Protein AF-A0A248TFX3-F1 (afdb_monomer)

Solvent-accessible surface area (backbone atoms only — not comparable to full-atom values): 11310 Å² total; per-residue (Å²): 111,70,65,58,54,49,21,52,50,42,40,50,49,53,50,51,44,39,53,52,33,43,55,47,21,72,76,46,84,44,74,76,33,36,40,71,60,39,30,50,53,52,49,51,52,51,31,62,74,69,70,51,50,69,71,64,45,39,70,16,41,48,63,63,58,60,48,48,60,60,50,60,57,55,56,49,52,57,38,62,75,42,38,72,60,49,62,76,43,39,67,60,43,52,52,43,14,48,52,38,36,51,52,50,33,50,50,39,52,54,51,30,55,75,70,67,51,57,56,57,59,36,46,7,38,37,42,15,45,35,46,60,75,56,14,30,51,47,10,48,77,68,72,19,45,40,70,52,10,47,51,34,21,52,53,36,18,54,50,40,53,58,45,43,64,57,50,28,63,74,72,65,53,79,49,45,64,59,47,3,34,51,26,3,20,45,9,17,70,57,9,19,59,54,22,51,75,76,35,71,63,9,20,30,39,4,50,52,15,27,57,49,22,43,58,50,39,65,59,47,49,62,52,50,37,61,75,66,71,97

InterPro domains:
  IPR007300 CidB/LrgB family [PF04172] (14-225)
  IPR007300 CidB/LrgB family [PTHR30249] (9-228)

Structure (mmCIF, N/CA/C/O backbone):
data_AF-A0A248TFX3-F1
#
_entry.id   AF-A0A248TFX3-F1
#
loop_
_atom_site.group_PDB
_atom_site.id
_atom_site.type_symbol
_atom_site.label_atom_id
_atom_site.label_alt_id
_atom_site.label_comp_id
_atom_site.label_asym_id
_atom_site.label_entity_id
_atom_site.label_seq_id
_atom_site.pdbx_PDB_ins_code
_atom_site.Cartn_x
_atom_site.Cartn_y
_atom_site.Cartn_z
_atom_site.occupancy
_atom_site.B_iso_or_equiv
_atom_site.auth_seq_id
_atom_site.auth_comp_id
_atom_site.auth_asym_id
_atom_site.auth_atom_id
_atom_site.pdbx_PDB_model_num
ATOM 1 N N . MET A 1 1 ? -13.466 -21.758 28.682 1.00 63.31 1 MET A N 1
ATOM 2 C CA . MET A 1 1 ? -14.077 -22.530 27.567 1.00 63.31 1 MET A CA 1
ATOM 3 C C . MET A 1 1 ? -14.995 -21.674 26.696 1.00 63.31 1 MET A C 1
ATOM 5 O O . MET A 1 1 ? -14.817 -21.715 25.487 1.00 63.31 1 MET A O 1
ATOM 9 N N . ARG A 1 2 ? -15.925 -20.879 27.261 1.00 70.69 2 ARG A N 1
ATOM 10 C CA . ARG A 1 2 ? -16.780 -19.967 26.467 1.00 70.69 2 ARG A CA 1
ATOM 11 C C . ARG A 1 2 ? -15.984 -18.932 25.668 1.00 70.69 2 ARG A C 1
ATOM 13 O O . ARG A 1 2 ? -16.301 -18.722 24.507 1.00 70.69 2 ARG A O 1
ATOM 20 N N . ASP A 1 3 ? -14.920 -18.380 26.247 1.00 79.00 3 ASP A N 1
ATOM 21 C CA . ASP A 1 3 ? -14.112 -17.347 25.578 1.00 79.00 3 ASP A CA 1
ATOM 22 C C . ASP A 1 3 ? -13.357 -17.899 24.360 1.00 79.00 3 ASP A C 1
ATOM 24 O O . ASP A 1 3 ? -13.331 -17.277 23.308 1.00 79.00 3 ASP A O 1
ATOM 28 N N . ILE A 1 4 ? -12.852 -19.136 24.444 1.00 86.31 4 ILE A N 1
ATOM 29 C CA . ILE A 1 4 ? -12.197 -19.816 23.313 1.00 86.31 4 ILE A CA 1
ATOM 30 C C . ILE A 1 4 ? -13.196 -20.059 22.175 1.00 86.31 4 ILE A C 1
ATOM 32 O O . ILE A 1 4 ? -12.889 -19.801 21.013 1.00 86.31 4 ILE A O 1
ATOM 36 N N . PHE A 1 5 ? -14.403 -20.534 22.498 1.00 90.00 5 PHE A N 1
ATOM 37 C CA . PHE A 1 5 ? -15.448 -20.753 21.498 1.00 90.00 5 PHE A CA 1
ATOM 38 C C . PHE A 1 5 ? -15.858 -19.439 20.817 1.00 90.00 5 PHE A C 1
ATOM 40 O O . PHE A 1 5 ? -16.044 -19.401 19.599 1.00 90.00 5 PHE A O 1
ATOM 47 N N . PHE A 1 6 ? -15.940 -18.350 21.584 1.00 90.50 6 PHE A N 1
ATOM 48 C CA . PHE A 1 6 ? -16.225 -17.020 21.057 1.00 90.50 6 PHE A CA 1
ATOM 49 C C . PHE A 1 6 ? -15.113 -16.520 20.122 1.00 90.50 6 PHE A C 1
ATOM 51 O O . PHE A 1 6 ? -15.408 -16.148 18.985 1.00 90.50 6 PHE A O 1
ATOM 58 N N . SER A 1 7 ? -13.840 -16.604 20.527 1.00 91.25 7 SER A N 1
ATOM 59 C CA . SER A 1 7 ? -12.700 -16.230 19.675 1.00 91.25 7 SER A CA 1
ATOM 60 C C . SER A 1 7 ? -12.670 -17.020 18.365 1.00 91.25 7 SER A C 1
ATOM 62 O O . SER A 1 7 ? -12.503 -16.432 17.296 1.00 91.25 7 SER A O 1
ATOM 64 N N . ILE A 1 8 ? -12.892 -18.339 18.419 1.00 93.25 8 ILE A N 1
ATOM 65 C CA . ILE A 1 8 ? -12.977 -19.186 17.217 1.00 93.25 8 ILE A CA 1
ATOM 66 C C . ILE A 1 8 ? -14.135 -18.736 16.320 1.00 93.25 8 ILE A C 1
ATOM 68 O O . ILE A 1 8 ? -13.970 -18.639 15.104 1.00 93.25 8 ILE A O 1
ATOM 72 N N . SER A 1 9 ? -15.288 -18.408 16.906 1.00 93.25 9 SER A N 1
ATOM 73 C CA . SER A 1 9 ? -16.453 -17.924 16.158 1.00 93.25 9 SER A CA 1
ATOM 74 C C . SER A 1 9 ? -16.158 -16.610 15.431 1.00 93.25 9 SER A C 1
ATOM 76 O O . SER A 1 9 ? -16.532 -16.466 14.270 1.00 93.25 9 SER A O 1
ATOM 78 N N . MET A 1 10 ? -15.439 -15.677 16.067 1.00 94.12 10 MET A N 1
ATOM 79 C CA . MET A 1 10 ? -15.026 -14.416 15.434 1.00 94.12 10 MET A CA 1
ATOM 80 C C . MET A 1 10 ? -14.048 -14.645 14.274 1.00 94.12 10 MET A C 1
ATOM 82 O O . MET A 1 10 ? -14.193 -14.029 13.220 1.00 94.12 10 MET A O 1
ATOM 86 N N . ILE A 1 11 ? -13.090 -15.568 14.422 1.00 94.75 11 ILE A N 1
ATOM 87 C CA . ILE A 1 11 ? -12.168 -15.937 13.335 1.00 94.75 11 ILE A CA 1
ATOM 88 C C . ILE A 1 11 ? -12.949 -16.515 12.150 1.00 94.75 11 ILE A C 1
ATOM 90 O O . ILE A 1 11 ? -12.768 -16.077 11.012 1.00 94.75 11 ILE A O 1
ATOM 94 N N . LEU A 1 12 ? -13.841 -17.475 12.414 1.00 95.19 12 LEU A N 1
ATOM 95 C CA . LEU A 1 12 ? -14.677 -18.092 11.385 1.00 95.19 12 LEU A CA 1
ATOM 96 C C . LEU A 1 12 ? -15.571 -17.061 10.698 1.00 95.19 12 LEU A C 1
ATOM 98 O O . LEU A 1 12 ? -15.683 -17.088 9.476 1.00 95.19 12 LEU A O 1
ATOM 102 N N . LEU A 1 13 ? -16.148 -16.124 11.450 1.00 95.06 13 LEU A N 1
ATOM 103 C CA . LEU A 1 13 ? -16.953 -15.038 10.901 1.00 95.06 13 LEU A CA 1
ATOM 104 C C . LEU A 1 13 ? -16.145 -14.191 9.909 1.00 95.06 13 LEU A C 1
ATOM 106 O O . LEU A 1 13 ? -16.592 -13.985 8.779 1.00 95.06 13 LEU A O 1
ATOM 110 N N . THR A 1 14 ? -14.937 -13.758 10.285 1.00 95.25 14 THR A N 1
ATOM 111 C CA . THR A 1 14 ? -14.050 -12.991 9.394 1.00 95.25 14 THR A CA 1
ATOM 112 C C . THR A 1 14 ? -13.700 -13.771 8.133 1.00 95.25 14 THR A C 1
ATOM 114 O O . THR A 1 14 ? -13.768 -13.223 7.031 1.00 95.25 14 THR A O 1
ATOM 117 N N . LEU A 1 15 ? -13.367 -15.057 8.272 1.00 94.69 15 LEU A N 1
ATOM 118 C CA . LEU A 1 15 ? -13.041 -15.919 7.137 1.00 94.69 15 LEU A CA 1
ATOM 119 C C . LEU A 1 15 ? -14.242 -16.112 6.207 1.00 94.69 15 LEU A C 1
ATOM 121 O O . LEU A 1 15 ? -14.098 -15.961 4.996 1.00 94.69 15 LEU A O 1
ATOM 125 N N . VAL A 1 16 ? -15.426 -16.403 6.750 1.00 96.44 16 VAL A N 1
ATOM 126 C CA . VAL A 1 16 ? -16.656 -16.590 5.968 1.00 96.44 16 VAL A CA 1
ATOM 127 C C . VAL A 1 16 ? -17.002 -15.318 5.202 1.00 96.44 16 VAL A C 1
ATOM 129 O O . VAL A 1 16 ? -17.223 -15.389 3.994 1.00 96.44 16 VAL A O 1
ATOM 132 N N . ILE A 1 17 ? -16.980 -14.153 5.858 1.00 95.81 17 ILE A N 1
ATOM 133 C CA . ILE A 1 17 ? -17.223 -12.866 5.190 1.00 95.81 17 ILE A CA 1
ATOM 134 C C . ILE A 1 17 ? -16.205 -12.658 4.067 1.00 95.81 17 ILE A C 1
ATOM 136 O O . ILE A 1 17 ? -16.595 -12.378 2.932 1.00 95.81 17 ILE A O 1
ATOM 140 N N . TYR A 1 18 ? -14.912 -12.852 4.345 1.00 94.19 18 TYR A N 1
ATOM 141 C CA . TYR A 1 18 ? -13.866 -12.716 3.334 1.00 94.19 18 TYR A CA 1
ATOM 142 C C . TYR A 1 18 ? -14.092 -13.649 2.137 1.00 94.19 18 TYR A C 1
ATOM 144 O O . TYR A 1 18 ? -14.026 -13.193 0.994 1.00 94.19 18 TYR A O 1
ATOM 152 N N . PHE A 1 19 ? -14.390 -14.931 2.364 1.00 95.25 19 PHE A N 1
ATOM 153 C CA . PHE A 1 19 ? -14.617 -15.900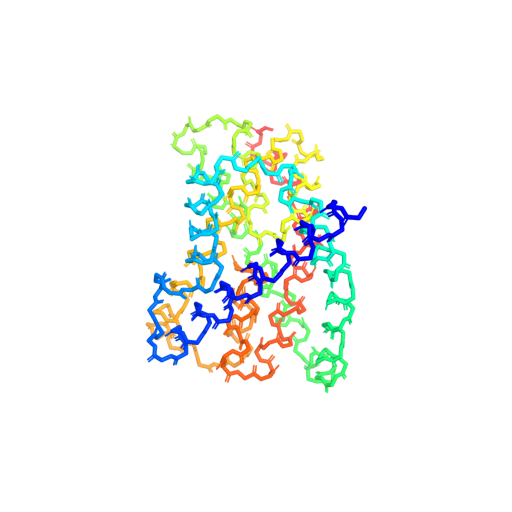 1.290 1.00 95.25 19 PHE A CA 1
ATOM 154 C C . PHE A 1 19 ? -15.874 -15.591 0.477 1.00 95.25 19 PHE A C 1
ATOM 156 O O . PHE A 1 19 ? -15.832 -15.695 -0.753 1.00 95.25 19 PHE A O 1
ATOM 163 N N . VAL A 1 20 ? -16.968 -15.187 1.127 1.00 95.62 20 VAL A N 1
ATOM 164 C CA . VAL A 1 20 ? -18.217 -14.804 0.452 1.00 95.62 20 VAL A CA 1
ATOM 165 C C . VAL A 1 20 ? -17.980 -13.585 -0.434 1.00 95.62 20 VAL A C 1
ATOM 167 O O . VAL A 1 20 ? -18.232 -13.655 -1.639 1.00 95.62 20 VAL A O 1
ATOM 170 N N . VAL A 1 21 ? -17.422 -12.501 0.116 1.00 95.25 21 VAL A N 1
ATOM 171 C CA . VAL A 1 21 ? -17.159 -11.280 -0.660 1.00 95.25 21 VAL A CA 1
ATOM 172 C C . VAL A 1 21 ? -16.133 -11.543 -1.763 1.00 95.25 21 VAL A C 1
ATOM 174 O O . VAL A 1 21 ? -16.351 -11.140 -2.901 1.00 95.25 21 VAL A O 1
ATOM 177 N N . SER A 1 22 ? -15.064 -12.294 -1.489 1.00 92.88 22 SER A N 1
ATOM 178 C CA . SER A 1 22 ? -14.060 -12.647 -2.506 1.00 92.88 22 SER A CA 1
ATOM 179 C C . SER A 1 22 ? -14.640 -13.492 -3.637 1.00 92.88 22 SER A C 1
ATOM 181 O O . SER A 1 22 ? -14.277 -13.306 -4.798 1.00 92.88 22 SER A O 1
ATOM 183 N N . SER A 1 23 ? -15.560 -14.407 -3.332 1.00 93.56 23 SER A N 1
ATOM 184 C CA . SER A 1 23 ? -16.243 -15.211 -4.350 1.00 93.56 23 SER A CA 1
ATOM 185 C C . SER A 1 23 ? -17.188 -14.359 -5.197 1.00 93.56 23 SER A C 1
ATOM 187 O O . SER A 1 23 ? -17.248 -14.539 -6.414 1.00 93.56 23 SER A O 1
ATOM 189 N N . LEU A 1 24 ? -17.888 -13.404 -4.577 1.00 94.31 24 LEU A N 1
ATOM 190 C CA . LEU A 1 24 ? -18.727 -12.438 -5.287 1.00 94.31 24 LEU A CA 1
ATOM 191 C C . LEU A 1 24 ? -17.891 -11.523 -6.183 1.00 94.31 24 LEU A C 1
ATOM 193 O O . LEU A 1 24 ? -18.231 -11.370 -7.350 1.00 94.31 24 LEU A O 1
ATOM 197 N N . TYR A 1 25 ? -16.773 -10.997 -5.684 1.00 92.56 25 TYR A N 1
ATOM 198 C CA . TYR A 1 25 ? -15.856 -10.146 -6.444 1.00 92.56 25 TYR A CA 1
ATOM 199 C C . TYR A 1 25 ? -15.259 -10.860 -7.661 1.00 92.56 25 TYR A C 1
ATOM 201 O O . TYR A 1 25 ? -15.170 -10.280 -8.740 1.00 92.56 25 TYR A O 1
ATOM 209 N N . LYS A 1 26 ? -14.910 -12.147 -7.528 1.00 90.19 26 LYS A N 1
ATOM 210 C CA . LYS A 1 26 ? -14.437 -12.959 -8.663 1.00 90.19 26 LYS A CA 1
ATOM 211 C C . LYS A 1 26 ? -15.493 -13.118 -9.759 1.00 90.19 26 LYS A C 1
ATOM 213 O O . LYS A 1 26 ? -15.136 -13.181 -10.930 1.00 90.19 26 LYS A O 1
ATOM 218 N N . ARG A 1 27 ? -16.777 -13.212 -9.392 1.00 92.25 27 ARG A N 1
ATOM 219 C CA . ARG A 1 27 ? -17.892 -13.323 -10.353 1.00 92.25 27 ARG A CA 1
ATOM 220 C C . ARG A 1 27 ? -18.283 -11.967 -10.938 1.00 92.25 27 ARG A C 1
ATOM 222 O O . ARG A 1 27 ? -18.581 -11.874 -12.123 1.00 92.25 27 ARG A O 1
ATOM 229 N N . TYR A 1 28 ? -18.263 -10.931 -10.109 1.00 90.94 28 TYR A N 1
ATOM 230 C CA . TYR A 1 28 ? -18.646 -9.567 -10.442 1.00 90.94 28 TYR A CA 1
ATOM 231 C C . TYR A 1 28 ? -17.540 -8.617 -9.958 1.00 90.94 28 TYR A C 1
ATOM 233 O O . TYR A 1 28 ? -17.585 -8.174 -8.808 1.00 90.94 28 TYR A O 1
ATOM 241 N N . PRO A 1 29 ? -16.540 -8.291 -10.801 1.00 84.06 29 PRO A N 1
ATOM 242 C CA . PRO A 1 29 ? -15.385 -7.472 -10.419 1.00 84.06 29 PRO A CA 1
ATOM 243 C C . PRO A 1 29 ? -15.749 -5.981 -10.336 1.00 84.06 29 PRO A C 1
ATOM 245 O O . PRO A 1 29 ? -15.198 -5.128 -11.033 1.00 84.06 29 PRO A O 1
ATOM 248 N N . LEU A 1 30 ? -16.729 -5.665 -9.490 1.00 86.75 30 LEU A N 1
ATOM 249 C CA . LEU A 1 30 ? -17.214 -4.319 -9.234 1.00 86.75 30 LEU A CA 1
ATOM 250 C C . LEU A 1 30 ? -16.403 -3.679 -8.097 1.00 86.75 30 LEU A C 1
ATOM 252 O O . LEU A 1 30 ? -16.130 -4.348 -7.100 1.00 86.75 30 LEU A O 1
ATOM 256 N N . PRO A 1 31 ? -16.091 -2.371 -8.176 1.00 83.75 31 PRO A N 1
ATOM 257 C CA . PRO A 1 31 ? -15.410 -1.629 -7.111 1.00 83.75 31 PRO A CA 1
ATOM 258 C C . PRO A 1 31 ? -16.019 -1.811 -5.716 1.00 83.75 31 PRO A C 1
ATOM 260 O O . PRO A 1 31 ? -15.297 -1.939 -4.731 1.00 83.75 31 PRO A O 1
ATOM 263 N N . ILE A 1 32 ? -17.352 -1.866 -5.629 1.00 84.75 32 ILE A N 1
ATOM 264 C CA . ILE A 1 32 ? -18.066 -2.002 -4.354 1.00 84.75 32 ILE A CA 1
ATOM 265 C C . ILE A 1 32 ? -17.943 -3.396 -3.733 1.00 84.75 32 ILE A C 1
ATOM 267 O O . ILE A 1 32 ? -18.190 -3.542 -2.540 1.00 84.75 32 ILE A O 1
ATOM 271 N N . LEU A 1 33 ? -17.554 -4.402 -4.523 1.00 88.56 33 LEU A N 1
ATOM 272 C CA . LEU A 1 33 ? -17.351 -5.786 -4.093 1.00 88.56 33 LEU A CA 1
ATOM 273 C C . LEU A 1 33 ? -15.896 -6.076 -3.705 1.00 88.56 33 LEU A C 1
ATOM 275 O O . LEU A 1 33 ? -15.575 -7.221 -3.404 1.00 88.56 33 LEU A O 1
ATOM 279 N N . LEU A 1 34 ? -15.006 -5.075 -3.704 1.00 88.06 34 LEU A N 1
ATOM 280 C CA . LEU A 1 34 ? -13.629 -5.265 -3.251 1.00 88.06 34 LEU A CA 1
ATOM 281 C C . LEU A 1 34 ? -13.620 -5.894 -1.846 1.00 88.06 34 LEU A C 1
ATOM 283 O O . LEU A 1 34 ? -14.172 -5.284 -0.928 1.00 88.06 34 LEU A O 1
ATOM 287 N N . PRO A 1 35 ? -12.958 -7.053 -1.641 1.00 88.94 35 PRO A N 1
ATOM 288 C CA . PRO A 1 35 ? -13.040 -7.804 -0.385 1.00 88.94 35 PRO A CA 1
ATOM 289 C C . PRO A 1 35 ? -12.725 -6.990 0.865 1.00 88.94 35 PRO A C 1
ATOM 291 O O . PRO A 1 35 ? -13.352 -7.181 1.900 1.00 88.94 35 PRO A O 1
ATOM 294 N N . ILE A 1 36 ? -11.789 -6.048 0.753 1.00 85.88 36 ILE A N 1
ATOM 295 C CA . ILE A 1 36 ? -11.424 -5.141 1.843 1.00 85.88 36 ILE A CA 1
ATOM 296 C C . ILE A 1 36 ? -12.573 -4.173 2.149 1.00 85.88 36 ILE A C 1
ATOM 298 O O . ILE A 1 36 ? -12.955 -4.030 3.301 1.00 85.88 36 ILE A O 1
ATOM 302 N N . LEU A 1 37 ? -13.166 -3.541 1.132 1.00 88.00 37 LEU A N 1
ATOM 303 C CA . LEU A 1 37 ? -14.231 -2.559 1.327 1.00 88.00 37 LEU A CA 1
ATOM 304 C C . LEU A 1 37 ? -15.515 -3.224 1.838 1.00 88.00 37 LEU A C 1
ATOM 306 O O . LEU A 1 37 ? -15.996 -2.894 2.922 1.00 88.00 37 LEU A O 1
ATOM 310 N N . SER A 1 38 ? -16.073 -4.171 1.081 1.00 91.56 38 SER A N 1
ATOM 311 C CA . SER A 1 38 ? -17.356 -4.785 1.445 1.00 91.56 38 SER A CA 1
ATOM 312 C C . SER A 1 38 ? -17.219 -5.690 2.662 1.00 91.56 38 SER A C 1
ATOM 314 O O . SER A 1 38 ? -18.137 -5.739 3.474 1.00 91.56 38 SER A O 1
ATOM 316 N N . GLY A 1 39 ? -16.081 -6.372 2.824 1.00 92.81 39 GLY A N 1
ATOM 317 C CA . GLY A 1 39 ? -15.818 -7.203 3.996 1.00 92.81 39 GLY A CA 1
ATOM 318 C C . GLY A 1 39 ? -15.786 -6.384 5.284 1.00 92.81 39 GLY A C 1
ATOM 319 O O . GLY A 1 39 ? -16.448 -6.754 6.252 1.00 92.81 39 GLY A O 1
ATOM 320 N N . THR A 1 40 ? -15.099 -5.235 5.286 1.00 90.31 40 THR A N 1
ATOM 321 C CA . THR A 1 40 ? -15.088 -4.329 6.443 1.00 90.31 40 THR A CA 1
ATOM 322 C C . THR A 1 40 ? -16.473 -3.751 6.726 1.00 90.31 40 THR A C 1
ATOM 324 O O . THR A 1 40 ? -16.902 -3.769 7.877 1.00 90.31 40 THR A O 1
ATOM 327 N N . VAL A 1 41 ? -17.208 -3.293 5.706 1.00 93.06 41 VAL A N 1
ATOM 328 C CA . VAL A 1 41 ? -18.571 -2.756 5.892 1.00 93.06 41 VAL A CA 1
ATOM 329 C C . VAL A 1 41 ? -19.515 -3.816 6.468 1.00 93.06 41 VAL A C 1
ATOM 331 O O . VAL A 1 41 ? -20.219 -3.542 7.438 1.00 93.06 41 VAL A O 1
ATOM 334 N N . LEU A 1 42 ? -19.499 -5.036 5.924 1.00 95.38 42 LEU A N 1
ATOM 335 C CA . LEU A 1 42 ? -20.312 -6.144 6.432 1.00 95.38 42 LEU A CA 1
ATOM 336 C C . LEU A 1 42 ? -19.943 -6.505 7.871 1.00 95.38 42 LEU A C 1
ATOM 338 O O . LEU A 1 42 ? -20.837 -6.694 8.692 1.00 95.38 42 LEU A O 1
ATOM 342 N N . MET A 1 43 ? -18.647 -6.552 8.193 1.00 94.62 43 MET A N 1
ATOM 343 C CA . MET A 1 43 ? -18.193 -6.819 9.556 1.00 94.62 43 MET A CA 1
ATOM 344 C C . MET A 1 43 ? -18.705 -5.755 10.533 1.00 94.62 43 MET A C 1
ATOM 346 O O . MET A 1 43 ? -19.242 -6.103 11.580 1.00 94.62 43 MET A O 1
ATOM 350 N N . ILE A 1 44 ? -18.608 -4.469 10.181 1.00 93.94 44 ILE A N 1
ATOM 351 C CA . ILE A 1 44 ? -19.114 -3.370 11.018 1.00 93.94 44 ILE A CA 1
ATOM 352 C C . ILE A 1 44 ? -20.620 -3.520 11.256 1.00 93.94 44 ILE A C 1
ATOM 354 O O . ILE A 1 44 ? -21.060 -3.449 12.401 1.00 93.94 44 ILE A O 1
ATOM 358 N N . ILE A 1 45 ? -21.405 -3.769 10.201 1.00 96.06 45 ILE A N 1
ATOM 359 C CA . ILE A 1 45 ? -22.860 -3.958 10.314 1.00 96.06 45 ILE A CA 1
ATOM 360 C C . ILE A 1 45 ? -23.179 -5.116 11.266 1.00 96.06 45 ILE A C 1
ATOM 362 O O . ILE A 1 45 ? -24.017 -4.965 12.153 1.00 96.06 45 ILE A O 1
ATOM 366 N N . ILE A 1 46 ? -22.486 -6.247 11.119 1.00 95.62 46 ILE A N 1
ATOM 367 C CA . ILE A 1 46 ? -22.706 -7.433 11.952 1.00 95.62 46 ILE A CA 1
ATOM 368 C C . ILE A 1 46 ? -22.353 -7.141 13.413 1.00 95.62 46 ILE A C 1
ATOM 370 O O . ILE A 1 46 ? -23.192 -7.365 14.285 1.00 95.62 46 ILE A O 1
ATOM 374 N N . LEU A 1 47 ? -21.171 -6.586 13.693 1.00 95.31 47 LEU A N 1
ATOM 375 C CA . LEU A 1 47 ? -20.741 -6.286 15.063 1.00 95.31 47 LEU A CA 1
ATOM 376 C C . LEU A 1 47 ? -21.685 -5.297 15.758 1.00 95.31 47 LEU A C 1
ATOM 378 O O . LEU A 1 47 ? -22.089 -5.543 16.893 1.00 95.31 47 LEU A O 1
ATOM 382 N N . VAL A 1 48 ? -22.099 -4.232 15.063 1.00 96.12 48 VAL A N 1
ATOM 383 C CA . VAL A 1 48 ? -23.048 -3.244 15.602 1.00 96.12 48 VAL A CA 1
ATOM 384 C C . VAL A 1 48 ? -24.422 -3.873 15.835 1.00 96.12 48 VAL A C 1
ATOM 386 O O . VAL A 1 48 ? -25.003 -3.671 16.899 1.00 96.12 48 VAL A O 1
ATOM 389 N N . SER A 1 49 ? -24.926 -4.679 14.894 1.00 96.69 49 SER A N 1
ATOM 390 C CA . SER A 1 49 ? -26.230 -5.346 15.037 1.00 96.69 49 SER A CA 1
ATOM 391 C C . SER A 1 49 ? -26.272 -6.353 16.191 1.00 96.69 49 SER A C 1
ATOM 393 O O . SER A 1 49 ? -27.315 -6.529 16.816 1.00 96.69 49 SER A O 1
ATOM 395 N N . LEU A 1 50 ? -25.134 -6.983 16.498 1.00 94.88 50 LEU A N 1
ATOM 396 C CA . LEU A 1 50 ? -24.985 -7.947 17.587 1.00 94.88 50 LEU A CA 1
ATOM 397 C C . LEU A 1 50 ? -24.524 -7.299 18.905 1.00 94.88 50 LEU A C 1
ATOM 399 O O . LEU A 1 50 ? -24.378 -8.003 19.902 1.00 94.88 50 LEU A O 1
ATOM 403 N N . GLY A 1 51 ? -24.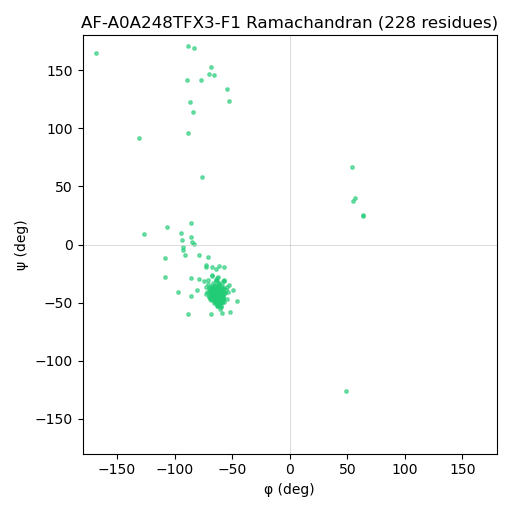270 -5.984 18.923 1.00 94.25 51 GLY A N 1
ATOM 404 C CA . GLY A 1 51 ? -23.763 -5.269 20.099 1.00 94.25 51 GLY A CA 1
ATOM 405 C C . GLY A 1 51 ? -22.369 -5.723 20.555 1.00 94.25 51 GLY A C 1
ATOM 406 O O . GLY A 1 51 ? -22.036 -5.596 21.733 1.00 94.25 51 GLY A O 1
ATOM 407 N N . ILE A 1 52 ? -21.556 -6.279 19.653 1.00 93.81 52 ILE A N 1
ATOM 408 C CA . ILE A 1 52 ? -20.212 -6.783 19.961 1.00 93.81 52 ILE A CA 1
ATOM 409 C C . ILE A 1 52 ? -19.213 -5.629 19.839 1.00 93.81 52 ILE A C 1
ATOM 411 O O . ILE A 1 52 ? -19.082 -5.020 18.777 1.00 93.81 52 ILE A O 1
ATOM 415 N N . SER A 1 53 ? -18.479 -5.335 20.916 1.00 94.38 53 SER A N 1
ATOM 416 C CA . SER A 1 53 ? -17.426 -4.316 20.884 1.00 94.38 53 SER A CA 1
ATOM 417 C C . SER A 1 53 ? -16.240 -4.750 20.014 1.00 94.38 53 SER A C 1
ATOM 419 O O . SER A 1 53 ? -15.946 -5.940 19.871 1.00 94.38 53 SER A O 1
ATOM 421 N N . TYR A 1 54 ? -15.513 -3.775 19.459 1.00 88.75 54 TYR A N 1
ATOM 422 C CA . TYR A 1 54 ? -14.306 -4.044 18.673 1.00 88.75 54 TYR A CA 1
ATOM 423 C C . TYR A 1 54 ? -13.255 -4.822 19.478 1.00 88.75 54 TYR A C 1
ATOM 425 O O . TYR A 1 54 ? -12.672 -5.775 18.966 1.00 88.75 54 TYR A O 1
ATOM 433 N N . ASP A 1 55 ? -13.071 -4.484 20.756 1.00 90.62 55 ASP A N 1
ATOM 434 C CA . ASP A 1 55 ? -12.118 -5.178 21.627 1.00 90.62 55 ASP A CA 1
ATOM 435 C C . ASP A 1 55 ? -12.480 -6.657 21.801 1.00 90.62 55 ASP A C 1
ATOM 437 O O . ASP A 1 55 ? -11.604 -7.521 21.748 1.00 90.62 55 ASP A O 1
ATOM 441 N N . LYS A 1 56 ? -13.780 -6.969 21.910 1.00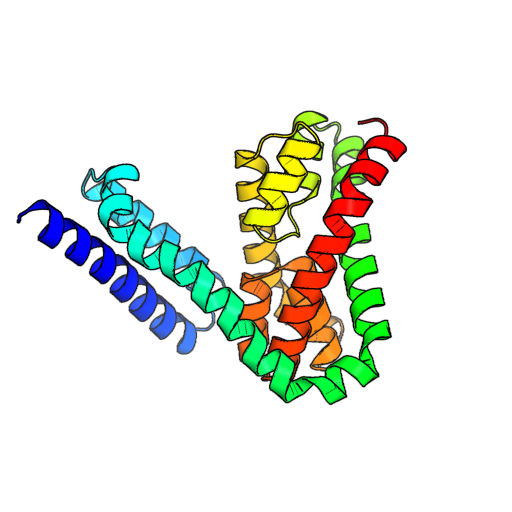 91.62 56 LYS A N 1
ATOM 442 C CA . LYS A 1 56 ? -14.271 -8.351 21.971 1.00 91.62 56 LYS A CA 1
ATOM 443 C C . LYS A 1 56 ? -14.055 -9.102 20.666 1.00 91.62 56 LYS A C 1
ATOM 445 O O . LYS A 1 56 ? -13.627 -10.252 20.688 1.00 91.62 56 LYS A O 1
ATOM 450 N N . TYR A 1 57 ? -14.295 -8.459 19.527 1.00 93.62 57 TYR A N 1
ATOM 451 C CA . TYR A 1 57 ? -13.940 -9.026 18.226 1.00 93.62 57 TYR A CA 1
ATOM 452 C C . TYR A 1 57 ? -12.435 -9.345 18.140 1.00 93.62 57 TYR A C 1
ATOM 454 O O . TYR A 1 57 ? -12.045 -10.414 17.657 1.00 93.62 57 TYR A O 1
ATOM 462 N N . MET A 1 58 ? -11.584 -8.454 18.659 1.00 93.25 58 MET A N 1
ATOM 463 C CA . MET A 1 58 ? -10.131 -8.613 18.620 1.00 93.25 58 MET A CA 1
ATOM 464 C C . MET A 1 58 ? -9.608 -9.773 19.479 1.00 93.25 58 MET A C 1
ATOM 466 O O . MET A 1 58 ? -8.529 -10.271 19.167 1.00 93.25 58 MET A O 1
ATOM 470 N N . GLU A 1 59 ? -10.359 -10.293 20.457 1.00 91.94 59 GLU A N 1
ATOM 471 C CA . GLU A 1 59 ? -9.987 -11.529 21.179 1.00 91.94 59 GLU A CA 1
ATOM 472 C C . GLU A 1 59 ? -9.810 -12.733 20.228 1.00 91.94 59 GLU A C 1
ATOM 474 O O . GLU A 1 59 ? -8.987 -13.615 20.480 1.00 91.94 59 GLU A O 1
ATOM 479 N N . GLY A 1 60 ? -10.562 -12.781 19.121 1.00 90.75 60 GLY A N 1
ATOM 480 C CA . GLY A 1 60 ? -10.341 -13.730 18.021 1.00 90.75 60 GLY A CA 1
ATOM 481 C C . GLY A 1 60 ? -9.532 -13.125 16.873 1.00 90.75 60 GLY A C 1
ATOM 482 O O . GLY A 1 60 ? -8.629 -13.764 16.331 1.00 90.75 60 GLY A O 1
ATOM 483 N N . GLY A 1 61 ? -9.816 -11.868 16.520 1.00 90.25 61 GLY A N 1
ATOM 484 C CA . GLY A 1 61 ? -9.180 -11.162 15.405 1.00 90.25 61 GLY A CA 1
ATOM 485 C C . GLY A 1 61 ? -7.652 -11.076 15.501 1.00 90.25 61 GLY A C 1
ATOM 486 O O . GLY A 1 61 ? -6.981 -11.147 14.471 1.00 90.25 61 GLY A O 1
ATOM 487 N N . GLN A 1 62 ? -7.087 -11.021 16.714 1.00 89.88 62 GLN A N 1
ATOM 488 C CA . GLN A 1 62 ? -5.634 -11.001 16.937 1.00 89.88 62 GLN A CA 1
ATOM 489 C C . GLN A 1 62 ? -4.904 -12.200 16.317 1.00 89.88 62 GLN A C 1
ATOM 491 O O . GLN A 1 62 ? -3.765 -12.042 15.881 1.00 89.88 62 GLN A O 1
ATOM 496 N N . PHE A 1 63 ? -5.541 -13.371 16.210 1.00 91.31 63 PHE A N 1
ATOM 497 C CA . PHE A 1 63 ? -4.946 -14.528 15.531 1.00 91.31 63 PHE A CA 1
ATOM 498 C C . PHE A 1 63 ? -4.787 -14.300 14.026 1.00 91.31 63 PHE A C 1
ATOM 500 O O . PHE A 1 63 ? -3.811 -14.741 13.432 1.00 91.31 63 PHE A O 1
ATOM 507 N N . ILE A 1 64 ? -5.721 -13.587 13.395 1.00 90.88 64 ILE A N 1
ATOM 508 C CA . ILE A 1 64 ? -5.585 -13.203 11.984 1.00 90.88 64 ILE A CA 1
ATOM 509 C C . ILE A 1 64 ? -4.508 -12.121 11.857 1.00 90.88 64 ILE A C 1
ATOM 511 O O . ILE A 1 64 ? -3.669 -12.182 10.960 1.00 90.88 64 ILE A O 1
ATOM 515 N N . THR A 1 65 ? -4.481 -11.157 12.782 1.00 87.38 65 THR A N 1
ATOM 516 C CA . THR A 1 65 ? -3.456 -10.106 12.812 1.00 87.38 65 THR A CA 1
ATOM 517 C C . THR A 1 65 ? -2.047 -10.671 13.014 1.00 87.38 65 THR A C 1
ATOM 519 O O . THR A 1 65 ? -1.108 -10.181 12.391 1.00 87.38 65 THR A O 1
ATOM 522 N N . SER A 1 66 ? -1.870 -11.719 13.822 1.00 87.81 66 SER A N 1
ATOM 523 C CA . SER A 1 66 ? -0.553 -12.324 14.060 1.00 87.81 66 SER A CA 1
ATOM 524 C C . SER A 1 66 ? 0.019 -13.016 12.816 1.00 87.81 66 SER A C 1
ATOM 526 O O . SER A 1 66 ? 1.238 -13.049 12.640 1.00 87.81 66 SER A O 1
ATOM 528 N N . LEU A 1 67 ? -0.837 -13.469 11.890 1.00 90.31 67 LEU A N 1
ATOM 529 C CA . LEU A 1 67 ? -0.431 -14.011 10.587 1.00 90.31 67 LEU A CA 1
ATOM 530 C C . LEU A 1 67 ? 0.114 -12.945 9.625 1.00 90.31 67 LEU A C 1
ATOM 532 O O . LEU A 1 67 ? 0.705 -13.292 8.597 1.00 90.31 67 LEU A O 1
ATOM 536 N N . LEU A 1 68 ? -0.023 -11.655 9.948 1.00 84.44 68 LEU A N 1
ATOM 537 C CA . LEU A 1 68 ? 0.503 -10.570 9.122 1.00 84.44 68 LEU A CA 1
ATOM 538 C C . LEU A 1 68 ? 2.037 -10.615 9.039 1.00 84.44 68 LEU A C 1
ATOM 540 O O . LEU A 1 68 ? 2.586 -10.440 7.956 1.00 84.44 68 LEU A O 1
ATOM 544 N N . GLY A 1 69 ? 2.726 -10.938 10.140 1.00 86.56 69 GLY A N 1
ATOM 545 C CA . GLY A 1 69 ? 4.185 -11.106 10.160 1.00 86.56 69 GLY A CA 1
ATOM 546 C C . GLY A 1 69 ? 4.669 -12.194 9.187 1.00 86.56 69 GLY A C 1
ATOM 547 O O . GLY A 1 69 ? 5.413 -11.881 8.254 1.00 86.56 69 GLY A O 1
ATOM 548 N N . PRO A 1 70 ? 4.204 -13.452 9.327 1.00 90.88 70 PRO A N 1
ATOM 549 C CA . PRO A 1 70 ? 4.490 -14.525 8.374 1.00 90.88 70 PRO A CA 1
ATOM 550 C C . PRO A 1 70 ? 4.108 -14.185 6.930 1.00 90.88 70 PRO A C 1
ATOM 552 O O . PRO A 1 70 ? 4.842 -14.532 6.010 1.00 90.88 70 PRO A O 1
ATOM 555 N N . THR A 1 71 ? 3.000 -13.467 6.717 1.00 87.25 71 THR A N 1
ATOM 556 C CA . THR A 1 71 ? 2.575 -13.035 5.375 1.00 87.25 71 THR A CA 1
ATOM 557 C C . THR A 1 71 ? 3.583 -12.070 4.750 1.00 87.25 71 THR A C 1
ATOM 559 O O . THR A 1 71 ? 3.937 -12.229 3.583 1.00 87.25 71 THR A O 1
ATOM 562 N N . VAL A 1 72 ? 4.102 -11.107 5.519 1.00 85.00 72 VAL A N 1
ATOM 563 C CA . VAL A 1 72 ? 5.150 -10.186 5.049 1.00 85.00 72 VAL A CA 1
ATOM 564 C C . VAL A 1 72 ? 6.429 -10.947 4.695 1.00 85.00 72 VAL A C 1
ATOM 566 O O . VAL A 1 72 ? 7.040 -10.658 3.670 1.00 85.00 72 VAL A O 1
ATOM 569 N N . VAL A 1 73 ? 6.809 -11.960 5.480 1.00 88.88 73 VAL A N 1
ATOM 570 C CA . VAL A 1 73 ? 7.955 -12.825 5.148 1.00 88.88 73 VAL A CA 1
ATOM 571 C C . VAL A 1 73 ? 7.680 -13.648 3.886 1.00 88.88 73 VAL A C 1
ATOM 573 O O . VAL A 1 73 ? 8.553 -13.767 3.030 1.00 88.88 73 VAL A O 1
ATOM 576 N N . ALA A 1 74 ? 6.463 -14.169 3.714 1.00 90.12 74 ALA A N 1
ATOM 577 C CA . ALA A 1 74 ? 6.077 -14.937 2.531 1.00 90.12 74 ALA A CA 1
ATOM 578 C C . ALA A 1 74 ? 6.145 -14.112 1.232 1.00 90.12 74 ALA A C 1
ATOM 580 O O . ALA A 1 74 ? 6.440 -14.672 0.175 1.00 90.12 74 ALA A O 1
ATOM 581 N N . LEU A 1 75 ? 5.972 -12.784 1.299 1.00 85.38 75 LEU A N 1
ATOM 582 C CA . LEU A 1 75 ? 6.213 -11.889 0.157 1.00 85.38 75 LEU A CA 1
ATOM 583 C C . LEU A 1 75 ? 7.670 -11.930 -0.336 1.00 85.38 75 LEU A C 1
ATOM 585 O O . LEU A 1 75 ? 7.924 -11.579 -1.484 1.00 85.38 75 LEU A O 1
ATOM 589 N N . ALA A 1 76 ? 8.633 -12.410 0.455 1.00 88.19 76 ALA A N 1
ATOM 590 C CA . ALA A 1 76 ? 10.010 -12.579 -0.010 1.00 88.19 76 ALA A CA 1
ATOM 591 C C . ALA A 1 76 ? 10.153 -13.679 -1.081 1.00 88.19 76 ALA A C 1
ATOM 593 O O . ALA A 1 76 ? 11.048 -13.598 -1.923 1.00 88.19 76 ALA A O 1
ATOM 594 N N . TYR A 1 77 ? 9.274 -14.687 -1.097 1.00 90.62 77 TYR A N 1
ATOM 595 C CA . TYR A 1 77 ? 9.312 -15.779 -2.077 1.00 90.62 77 TYR A CA 1
ATOM 596 C C . TYR A 1 77 ? 9.159 -15.318 -3.545 1.00 90.62 77 TYR A C 1
ATOM 598 O O . TYR A 1 77 ? 10.053 -15.599 -4.350 1.00 90.62 77 TYR A O 1
ATOM 606 N N . PRO A 1 78 ? 8.096 -14.585 -3.936 1.00 85.81 78 PRO A N 1
ATOM 607 C CA . PRO A 1 78 ? 7.937 -14.082 -5.306 1.00 85.81 78 PRO A CA 1
ATOM 608 C C . PRO A 1 78 ? 9.051 -13.094 -5.697 1.00 85.81 78 PRO A C 1
ATOM 610 O O . PRO A 1 78 ? 9.471 -13.059 -6.858 1.00 85.81 78 PRO A O 1
ATOM 613 N N . LEU A 1 79 ? 9.591 -12.335 -4.734 1.00 88.75 79 LEU A N 1
ATOM 614 C CA . LEU A 1 79 ? 10.757 -11.469 -4.933 1.00 88.75 79 LEU A CA 1
ATOM 615 C C . LEU A 1 79 ? 12.015 -12.288 -5.242 1.00 88.75 79 LEU A C 1
ATOM 617 O O . LEU A 1 79 ? 12.759 -11.953 -6.162 1.00 88.75 79 LEU A O 1
ATOM 621 N N . TYR A 1 80 ? 12.236 -13.383 -4.514 1.00 90.69 80 TYR A N 1
ATOM 622 C CA . TYR A 1 80 ? 13.357 -14.291 -4.745 1.00 90.69 80 TYR A CA 1
ATOM 623 C C . TYR A 1 80 ? 13.265 -14.989 -6.106 1.00 90.69 80 TYR A C 1
ATOM 625 O O . TYR A 1 80 ? 14.280 -15.122 -6.799 1.00 90.69 80 TYR A O 1
ATOM 633 N N . LYS A 1 81 ? 12.059 -15.404 -6.508 1.00 92.06 81 LYS A N 1
ATOM 634 C CA . LYS A 1 81 ? 11.809 -16.038 -7.809 1.00 92.06 81 LYS A CA 1
ATOM 635 C C . LYS A 1 81 ? 12.045 -15.071 -8.974 1.00 92.06 81 LYS A C 1
ATOM 637 O O . LYS A 1 81 ? 12.619 -15.471 -9.979 1.00 92.06 81 LYS A O 1
ATOM 642 N N . GLN A 1 82 ? 11.672 -13.799 -8.818 1.00 91.69 82 GLN A N 1
ATOM 643 C CA . GLN A 1 82 ? 11.849 -12.755 -9.840 1.00 91.69 82 GLN A CA 1
ATOM 644 C C . GLN A 1 82 ? 13.144 -11.933 -9.671 1.00 91.69 82 GLN A C 1
ATOM 646 O O . GLN A 1 82 ? 13.323 -10.917 -10.343 1.00 91.69 82 GLN A O 1
ATOM 651 N N . ARG A 1 83 ? 14.071 -12.341 -8.791 1.00 93.31 83 ARG A N 1
ATOM 652 C CA . ARG A 1 83 ? 15.219 -11.516 -8.358 1.00 93.31 83 ARG A CA 1
ATOM 653 C C . ARG A 1 83 ? 16.097 -11.006 -9.500 1.00 93.31 83 ARG A C 1
ATOM 655 O O . ARG A 1 83 ? 16.555 -9.870 -9.445 1.00 93.31 83 ARG A O 1
ATOM 662 N N . ASP A 1 84 ? 16.338 -11.821 -10.525 1.00 93.12 84 ASP A N 1
ATOM 663 C CA . ASP A 1 84 ? 17.246 -11.459 -11.617 1.00 93.12 84 ASP A CA 1
ATOM 664 C C . ASP A 1 84 ? 16.596 -10.404 -12.520 1.00 93.12 84 ASP A C 1
ATOM 666 O O . ASP A 1 84 ? 17.243 -9.439 -12.934 1.00 93.12 84 ASP A O 1
ATOM 670 N N . PHE A 1 85 ? 15.279 -10.511 -12.720 1.00 92.25 85 PHE A N 1
ATOM 671 C CA . PHE A 1 85 ? 14.490 -9.487 -13.393 1.00 92.25 85 PHE A CA 1
ATOM 672 C C . PHE A 1 85 ? 14.437 -8.196 -12.566 1.00 92.25 85 PHE A C 1
ATOM 674 O O . PHE A 1 85 ? 14.698 -7.114 -13.091 1.00 92.25 85 PHE A O 1
ATOM 681 N N . LEU A 1 86 ? 14.160 -8.293 -11.263 1.00 91.62 86 LEU A N 1
ATOM 682 C CA . LEU A 1 86 ? 14.102 -7.129 -10.374 1.00 91.62 86 LEU A CA 1
ATOM 683 C C . LEU A 1 86 ? 15.441 -6.381 -10.325 1.00 91.62 86 LEU A C 1
ATOM 685 O O . LEU A 1 86 ? 15.451 -5.155 -10.396 1.00 91.62 86 LEU A O 1
ATOM 689 N N . LYS A 1 87 ? 16.569 -7.101 -10.286 1.00 93.56 87 LYS A N 1
ATOM 690 C CA . LYS A 1 87 ? 17.914 -6.507 -10.368 1.00 93.56 87 LYS A CA 1
ATOM 691 C C . LYS A 1 87 ? 18.125 -5.747 -11.675 1.00 93.56 87 LYS A C 1
ATOM 693 O O . LYS A 1 87 ? 18.641 -4.634 -11.649 1.00 93.56 87 LYS A O 1
ATOM 698 N N . LYS A 1 88 ? 17.694 -6.314 -12.806 1.00 95.38 88 LYS A N 1
ATOM 699 C CA . LYS A 1 88 ? 17.823 -5.676 -14.124 1.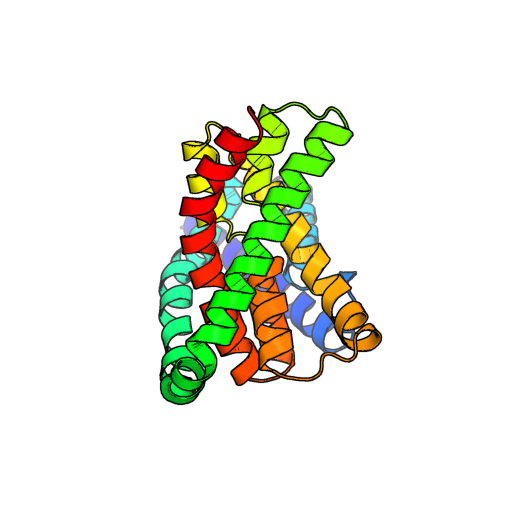00 95.38 88 LYS A CA 1
ATOM 700 C C . LYS A 1 88 ? 17.063 -4.346 -14.215 1.00 95.38 88 LYS A C 1
ATOM 702 O O . LYS A 1 88 ? 17.542 -3.425 -14.868 1.00 95.38 88 LYS A O 1
ATOM 707 N N . TYR A 1 89 ? 15.909 -4.234 -13.555 1.00 94.50 89 TYR A N 1
ATOM 708 C CA . TYR A 1 89 ? 15.048 -3.043 -13.596 1.00 94.50 89 TYR A CA 1
ATOM 709 C C . TYR A 1 89 ? 15.084 -2.205 -12.312 1.00 94.50 89 TYR A C 1
ATOM 711 O O . TYR A 1 89 ? 14.230 -1.339 -12.116 1.00 94.50 89 TYR A O 1
ATOM 719 N N . LEU A 1 90 ? 16.075 -2.421 -11.444 1.00 93.69 90 LEU A N 1
ATOM 720 C CA . LEU A 1 90 ? 16.129 -1.806 -10.119 1.00 93.69 90 LEU A CA 1
ATOM 721 C C . LEU A 1 90 ? 16.069 -0.274 -10.181 1.00 93.69 90 LEU A C 1
ATOM 723 O O . LEU A 1 90 ? 15.320 0.343 -9.430 1.00 93.69 90 LEU A O 1
ATOM 727 N N . PHE A 1 91 ? 16.785 0.341 -11.125 1.00 96.12 91 PHE A N 1
ATOM 728 C CA . PHE A 1 91 ? 16.762 1.794 -11.315 1.00 96.12 91 PHE A CA 1
ATOM 729 C C . PHE A 1 91 ? 15.386 2.316 -11.736 1.00 96.12 91 PHE A C 1
ATOM 731 O O . PHE A 1 91 ? 14.949 3.355 -11.248 1.00 96.12 91 PHE A O 1
ATOM 738 N N . THR A 1 92 ? 14.671 1.585 -12.595 1.00 96.19 92 THR A N 1
ATOM 739 C CA . THR A 1 92 ? 13.300 1.934 -12.992 1.00 96.19 92 THR A CA 1
ATOM 740 C C . THR A 1 92 ? 12.348 1.845 -11.803 1.00 96.19 92 THR A C 1
ATOM 742 O O . THR A 1 92 ? 11.518 2.730 -11.612 1.00 96.19 92 THR A O 1
ATOM 745 N N . ILE A 1 93 ? 12.494 0.806 -10.978 1.00 96.88 93 ILE A N 1
ATOM 746 C CA . ILE A 1 93 ? 11.676 0.591 -9.779 1.00 96.88 93 ILE A CA 1
ATOM 747 C C . ILE A 1 93 ? 11.934 1.694 -8.747 1.00 96.88 93 ILE A C 1
ATOM 749 O O . ILE A 1 93 ? 10.978 2.290 -8.256 1.00 96.88 93 ILE A O 1
ATOM 753 N N . ILE A 1 94 ? 13.201 1.995 -8.445 1.00 97.00 94 ILE A N 1
ATOM 754 C CA . ILE A 1 94 ? 13.580 3.046 -7.489 1.00 97.00 94 ILE A CA 1
ATOM 755 C C . ILE A 1 94 ? 13.127 4.417 -7.991 1.00 97.00 94 ILE A C 1
ATOM 757 O O . ILE A 1 94 ? 12.517 5.166 -7.232 1.00 97.00 94 ILE A O 1
ATOM 761 N N . GLY A 1 95 ? 13.369 4.737 -9.265 1.00 97.81 95 GLY A N 1
ATOM 762 C CA . GLY A 1 95 ? 12.929 6.001 -9.858 1.00 97.81 95 GLY A CA 1
ATOM 763 C C . GLY A 1 95 ? 11.408 6.156 -9.813 1.00 97.81 95 GLY A C 1
ATOM 764 O O . GLY A 1 95 ? 10.902 7.199 -9.406 1.00 97.81 95 GLY A O 1
ATOM 765 N N . GLY A 1 96 ? 10.673 5.092 -10.143 1.00 97.25 96 GLY A N 1
ATOM 766 C CA . GLY A 1 96 ? 9.216 5.065 -10.044 1.00 97.25 96 GLY A CA 1
ATOM 767 C C . GLY A 1 96 ? 8.707 5.228 -8.611 1.00 97.25 96 GLY A C 1
ATOM 768 O O . GLY A 1 96 ? 7.814 6.037 -8.370 1.00 97.25 96 GLY A O 1
ATOM 769 N N . ALA A 1 97 ? 9.307 4.519 -7.652 1.00 97.25 97 ALA A N 1
ATOM 770 C CA . ALA A 1 97 ? 8.981 4.627 -6.230 1.00 97.25 97 ALA A CA 1
ATOM 771 C C . ALA A 1 97 ? 9.256 6.037 -5.684 1.00 97.25 97 ALA A C 1
ATOM 773 O O . ALA A 1 97 ? 8.449 6.585 -4.930 1.00 97.25 97 ALA A O 1
ATOM 774 N N . PHE A 1 98 ? 10.374 6.642 -6.092 1.00 97.50 98 PHE A N 1
ATOM 775 C CA . PHE A 1 98 ? 10.745 7.999 -5.714 1.00 97.50 98 PHE A CA 1
ATOM 776 C C . PHE A 1 98 ? 9.729 9.016 -6.230 1.00 97.50 98 PHE A C 1
ATOM 778 O O . PHE A 1 98 ? 9.179 9.772 -5.432 1.00 97.50 98 PHE A O 1
ATOM 785 N N . ILE A 1 99 ? 9.416 8.984 -7.531 1.00 97.19 99 ILE A N 1
ATOM 786 C CA . ILE A 1 99 ? 8.426 9.885 -8.135 1.00 97.19 99 ILE A CA 1
ATOM 787 C C . ILE A 1 99 ? 7.057 9.685 -7.478 1.00 97.19 99 ILE A C 1
ATOM 789 O O . ILE A 1 99 ? 6.438 10.662 -7.071 1.00 97.19 99 ILE A O 1
ATOM 793 N N . ALA A 1 100 ? 6.604 8.440 -7.298 1.00 96.06 100 ALA A N 1
ATOM 794 C CA . ALA A 1 100 ? 5.319 8.154 -6.661 1.00 96.06 100 ALA A CA 1
ATOM 795 C C . ALA A 1 100 ? 5.232 8.740 -5.242 1.00 96.06 100 ALA A C 1
ATOM 797 O O . ALA A 1 100 ? 4.256 9.415 -4.910 1.00 96.06 100 ALA A O 1
ATOM 798 N N . THR A 1 101 ? 6.267 8.528 -4.424 1.00 96.00 101 THR A N 1
ATOM 799 C CA . THR A 1 101 ? 6.305 9.002 -3.031 1.00 96.00 101 THR A CA 1
ATOM 800 C C . THR A 1 101 ? 6.392 10.523 -2.960 1.00 96.00 101 THR A C 1
ATOM 802 O O . THR A 1 101 ? 5.628 11.155 -2.229 1.00 96.00 101 THR A O 1
ATOM 805 N N . LEU A 1 102 ? 7.282 11.118 -3.759 1.00 96.25 102 LEU A N 1
ATOM 806 C CA . LEU A 1 102 ? 7.486 12.560 -3.811 1.00 96.25 102 LEU A CA 1
ATOM 807 C C . LEU A 1 102 ? 6.219 13.275 -4.288 1.00 96.25 102 LEU A C 1
ATOM 809 O O . LEU A 1 102 ? 5.745 14.189 -3.618 1.00 96.25 102 LEU A O 1
ATOM 813 N N . THR A 1 103 ? 5.626 12.832 -5.400 1.00 95.81 103 THR A N 1
ATOM 814 C CA . THR A 1 103 ? 4.376 13.401 -5.916 1.00 95.81 103 THR A CA 1
ATOM 815 C C . THR A 1 103 ? 3.238 13.233 -4.914 1.00 95.81 103 THR A C 1
ATOM 817 O O . THR A 1 103 ? 2.491 14.184 -4.691 1.00 95.81 103 THR A O 1
ATOM 820 N N . ALA A 1 104 ? 3.115 12.072 -4.263 1.00 95.00 104 ALA A N 1
ATOM 821 C CA . ALA A 1 104 ? 2.083 11.852 -3.256 1.00 95.00 104 ALA A CA 1
ATOM 822 C C . ALA A 1 104 ? 2.201 12.837 -2.084 1.00 95.00 104 ALA A C 1
ATOM 824 O O . ALA A 1 104 ? 1.229 13.529 -1.781 1.00 95.00 104 ALA A O 1
ATOM 825 N N . MET A 1 105 ? 3.372 12.946 -1.458 1.00 95.31 105 MET A N 1
ATOM 826 C CA . MET A 1 105 ? 3.554 13.811 -0.289 1.00 95.31 105 MET A CA 1
ATOM 827 C C . MET A 1 105 ? 3.499 15.302 -0.646 1.00 95.31 105 MET A C 1
ATOM 829 O O . MET A 1 105 ? 2.839 16.069 0.054 1.00 95.31 105 MET A O 1
ATOM 833 N N . LEU A 1 106 ? 4.110 15.714 -1.766 1.00 96.06 106 LEU A N 1
ATOM 834 C CA . LEU A 1 106 ? 4.021 17.099 -2.239 1.00 96.06 106 LEU A CA 1
ATOM 835 C C . LEU A 1 106 ? 2.585 17.479 -2.587 1.00 96.06 106 LEU A C 1
ATOM 837 O O . LEU A 1 106 ? 2.160 18.578 -2.248 1.00 96.06 106 LEU A O 1
ATOM 841 N N . SER A 1 107 ? 1.818 16.587 -3.222 1.00 95.25 107 SER A N 1
ATOM 842 C CA . SER A 1 107 ? 0.416 16.874 -3.535 1.00 95.25 107 SER A CA 1
ATOM 843 C C . SER A 1 107 ? -0.404 17.123 -2.269 1.00 95.25 107 SER A C 1
ATOM 845 O O . SER A 1 107 ? -1.169 18.081 -2.232 1.00 95.25 107 SER A O 1
ATOM 847 N N . VAL A 1 108 ? -0.195 16.332 -1.210 1.00 95.50 108 VAL A N 1
ATOM 848 C CA . VAL A 1 108 ? -0.871 16.523 0.082 1.00 95.50 108 VAL A CA 1
ATOM 849 C C . VAL A 1 108 ? -0.466 17.852 0.718 1.00 95.50 108 VAL A C 1
ATOM 851 O O . VAL A 1 108 ? -1.341 18.628 1.097 1.00 95.50 108 VAL A O 1
ATOM 854 N N . GLY A 1 109 ? 0.834 18.144 0.782 1.00 95.62 109 GLY A N 1
ATOM 855 C CA . GLY A 1 109 ? 1.347 19.383 1.370 1.00 95.62 109 GLY A CA 1
ATOM 856 C C . GLY A 1 109 ? 0.885 20.642 0.630 1.00 95.62 109 GLY A C 1
ATOM 857 O O . GLY A 1 109 ? 0.332 21.561 1.234 1.00 95.62 109 GLY A O 1
ATOM 858 N N . LEU A 1 110 ? 1.067 20.673 -0.693 1.00 96.12 110 LEU A N 1
ATOM 859 C CA . LEU A 1 110 ? 0.747 21.833 -1.528 1.00 96.12 110 LEU A CA 1
ATOM 860 C C . LEU A 1 110 ? -0.761 22.070 -1.636 1.00 96.12 110 LEU A C 1
ATOM 862 O O . LEU A 1 110 ? -1.206 23.202 -1.450 1.00 96.12 110 LEU A O 1
ATOM 866 N N . LEU A 1 111 ? -1.557 21.025 -1.901 1.00 96.00 111 LEU A N 1
ATOM 867 C CA . LEU A 1 111 ? -3.014 21.172 -1.980 1.00 96.00 111 LEU A CA 1
ATOM 868 C C . LEU A 1 111 ? -3.610 21.482 -0.609 1.00 96.00 111 LEU A C 1
ATOM 870 O O . LEU A 1 111 ? -4.490 22.333 -0.518 1.00 96.00 111 LEU A O 1
ATOM 874 N N . GLY A 1 112 ? -3.108 20.853 0.456 1.00 95.50 112 GLY A N 1
ATOM 875 C CA . GLY A 1 112 ? -3.537 21.145 1.821 1.00 95.50 112 GLY A CA 1
ATOM 876 C C . GLY A 1 112 ? -3.334 22.617 2.178 1.00 95.50 112 GLY A C 1
ATOM 877 O O . GLY A 1 112 ? -4.272 23.272 2.632 1.00 95.50 112 GLY A O 1
ATOM 878 N N . LYS A 1 113 ? -2.150 23.169 1.882 1.00 94.50 113 LYS A N 1
ATOM 879 C CA . LYS A 1 113 ? -1.868 24.600 2.073 1.00 94.50 113 LYS A CA 1
ATOM 880 C C . LYS A 1 113 ? -2.731 25.497 1.196 1.00 94.50 113 LYS A C 1
ATOM 882 O O . LYS A 1 113 ? -3.275 26.482 1.692 1.00 94.50 113 LYS A O 1
ATOM 887 N N . ALA A 1 114 ? -2.886 25.162 -0.084 1.00 96.50 114 ALA A N 1
ATOM 888 C CA . ALA A 1 114 ? -3.714 25.937 -1.006 1.00 96.50 114 ALA A CA 1
ATOM 889 C C . ALA A 1 114 ? -5.180 26.004 -0.545 1.00 96.50 114 ALA A C 1
ATOM 891 O O . ALA A 1 114 ? -5.820 27.048 -0.656 1.00 96.50 114 ALA A O 1
ATOM 892 N N . LEU A 1 115 ? -5.686 24.910 0.031 1.00 96.69 115 LEU A N 1
ATOM 893 C CA . LEU A 1 115 ? -7.028 24.809 0.604 1.00 96.69 115 LEU A CA 1
ATOM 894 C C . LEU A 1 115 ? -7.127 25.342 2.044 1.00 96.69 115 LEU A C 1
ATOM 896 O O . LEU A 1 115 ? -8.216 25.320 2.612 1.00 96.69 115 LEU A O 1
ATOM 900 N N . ARG A 1 116 ? -6.024 25.837 2.628 1.00 94.94 116 ARG A N 1
ATOM 901 C CA . ARG A 1 116 ? -5.938 26.337 4.013 1.00 94.94 116 ARG A CA 1
ATOM 902 C C . ARG A 1 116 ? -6.395 25.311 5.057 1.00 94.94 116 ARG A C 1
ATOM 904 O O . ARG A 1 116 ? -7.040 25.662 6.043 1.00 94.94 116 ARG A O 1
ATOM 911 N N . ILE A 1 117 ? -6.069 24.043 4.820 1.00 95.25 117 ILE A N 1
ATOM 912 C CA . ILE A 1 117 ? -6.274 22.970 5.793 1.00 95.25 117 ILE A CA 1
ATOM 913 C C . ILE A 1 117 ? -5.279 23.156 6.946 1.00 95.25 117 ILE A C 1
ATOM 915 O O . ILE A 1 117 ? -4.160 23.624 6.746 1.00 95.25 117 ILE A O 1
ATOM 919 N N . ASP A 1 118 ? -5.702 22.784 8.150 1.00 94.69 118 ASP A N 1
ATOM 920 C CA . ASP A 1 118 ? -4.863 22.777 9.344 1.00 94.69 118 ASP A CA 1
ATOM 921 C C . ASP A 1 118 ? -3.569 21.957 9.145 1.00 94.69 118 ASP A C 1
ATOM 923 O O . ASP A 1 118 ? -3.603 20.832 8.631 1.00 94.69 118 ASP A O 1
ATOM 927 N N . SER A 1 119 ? -2.425 22.515 9.560 1.00 93.38 119 SER A N 1
ATOM 928 C CA . SER A 1 119 ? -1.110 21.888 9.368 1.00 93.38 119 SER A CA 1
ATOM 929 C C . SER A 1 119 ? -1.015 20.520 10.034 1.00 93.38 119 SER A C 1
ATOM 931 O O . SER A 1 119 ? -0.464 19.603 9.425 1.00 93.38 119 SER A O 1
ATOM 933 N N . ALA A 1 120 ? -1.602 20.335 11.222 1.00 93.88 120 ALA A N 1
ATOM 934 C CA . ALA A 1 120 ? -1.557 19.048 11.907 1.00 93.88 120 ALA A CA 1
ATOM 935 C C . ALA A 1 120 ? -2.309 17.980 11.103 1.00 93.88 120 ALA A C 1
ATOM 937 O O . ALA A 1 120 ? -1.847 16.840 10.995 1.00 93.88 120 ALA A O 1
ATOM 938 N N . LEU A 1 121 ? -3.426 18.337 10.462 1.00 94.94 121 LEU A N 1
ATOM 939 C CA . LEU A 1 121 ? -4.152 17.418 9.583 1.00 94.94 121 LEU A CA 1
ATOM 940 C C . LEU A 1 121 ? -3.348 17.080 8.320 1.00 94.94 121 LEU A C 1
ATOM 942 O O . LEU A 1 121 ? -3.290 15.913 7.928 1.00 94.94 121 LEU A O 1
ATOM 946 N N . ILE A 1 122 ? -2.681 18.063 7.712 1.00 96.31 122 ILE A N 1
ATOM 947 C CA . ILE A 1 122 ? -1.840 17.832 6.527 1.00 96.31 122 ILE A CA 1
ATOM 948 C C . ILE A 1 122 ? -0.655 16.921 6.871 1.00 96.31 122 ILE A C 1
ATOM 950 O O . ILE A 1 122 ? -0.419 15.944 6.160 1.00 96.31 122 ILE A O 1
ATOM 954 N N . ILE A 1 123 ? 0.039 17.186 7.980 1.00 95.94 123 ILE A N 1
ATOM 955 C CA . ILE A 1 123 ? 1.140 16.359 8.490 1.00 95.94 123 ILE A CA 1
ATOM 956 C C . ILE A 1 123 ? 0.662 14.925 8.748 1.00 95.94 123 ILE A C 1
ATOM 958 O O . ILE A 1 123 ? 1.292 13.962 8.308 1.00 95.94 123 ILE A O 1
ATOM 962 N N . SER A 1 124 ? -0.506 14.773 9.378 1.00 96.38 124 SER A N 1
ATOM 963 C CA . SER A 1 124 ? -1.110 13.461 9.643 1.00 96.38 124 SER A CA 1
ATOM 964 C C . SER A 1 124 ? -1.421 12.680 8.363 1.00 96.38 124 SER A C 1
ATOM 966 O O . SER A 1 124 ? -1.338 11.453 8.341 1.00 96.38 124 SER A O 1
ATOM 968 N N . MET A 1 125 ? -1.795 13.376 7.287 1.00 95.69 125 MET A N 1
ATOM 969 C CA . MET A 1 125 ? -2.119 12.768 5.994 1.00 95.69 125 MET A CA 1
ATOM 970 C C . MET A 1 125 ? -0.916 12.651 5.053 1.00 95.69 125 MET A C 1
ATOM 972 O O . MET A 1 125 ? -1.028 11.992 4.018 1.00 95.69 125 MET A O 1
ATOM 976 N N . LEU A 1 126 ? 0.231 13.246 5.382 1.00 95.38 126 LEU A N 1
ATOM 977 C CA . LEU A 1 126 ? 1.423 13.235 4.537 1.00 95.38 126 LEU A CA 1
ATOM 978 C C . LEU A 1 126 ? 1.859 11.805 4.155 1.00 95.38 126 LEU A C 1
ATOM 980 O O . LEU A 1 126 ? 2.039 11.541 2.963 1.00 95.38 126 LEU A O 1
ATOM 984 N N . PRO A 1 127 ? 1.939 10.831 5.089 1.00 95.12 127 PRO A N 1
ATOM 985 C CA . PRO A 1 127 ? 2.348 9.471 4.757 1.00 95.12 127 PRO A CA 1
ATOM 986 C C . PRO A 1 127 ? 1.193 8.576 4.270 1.00 95.12 127 PRO A C 1
ATOM 988 O O . PRO A 1 127 ? 1.340 7.354 4.250 1.00 95.12 127 PRO A O 1
ATOM 991 N N . LYS A 1 128 ? 0.050 9.136 3.836 1.00 94.38 128 LYS A N 1
ATOM 992 C CA . LYS A 1 128 ? -1.145 8.368 3.423 1.00 94.38 128 LYS A CA 1
ATOM 993 C C . LYS A 1 128 ? -0.916 7.346 2.301 1.00 94.38 128 LYS A C 1
ATOM 995 O O . LYS A 1 128 ? -1.759 6.488 2.084 1.00 94.38 128 LYS A O 1
ATOM 1000 N N . SER A 1 129 ? 0.153 7.469 1.518 1.00 91.94 129 SER A N 1
ATOM 1001 C CA . SER A 1 129 ? 0.447 6.525 0.428 1.00 91.94 129 SER A CA 1
ATOM 1002 C C . SER A 1 129 ? 1.371 5.383 0.863 1.00 91.94 129 SER A C 1
ATOM 1004 O O . SER A 1 129 ? 1.625 4.474 0.077 1.00 91.94 129 SER A O 1
ATOM 1006 N N . LEU A 1 130 ? 1.866 5.409 2.104 1.00 94.31 130 LEU A N 1
ATOM 1007 C CA . LEU A 1 130 ? 2.672 4.333 2.674 1.00 94.31 130 LEU A CA 1
ATOM 1008 C C . LEU A 1 130 ? 1.772 3.217 3.222 1.00 94.31 130 LEU A C 1
ATOM 1010 O O . LEU A 1 130 ? 0.559 3.364 3.359 1.00 94.31 130 LEU A O 1
ATOM 1014 N N . THR A 1 131 ? 2.372 2.080 3.566 1.00 92.25 131 THR A N 1
ATOM 1015 C CA . THR A 1 131 ? 1.658 1.015 4.283 1.00 92.25 131 THR A CA 1
ATOM 1016 C C . THR A 1 131 ? 1.254 1.482 5.673 1.00 92.25 131 THR A C 1
ATOM 1018 O O . THR A 1 131 ? 2.042 2.164 6.323 1.00 92.25 131 THR A O 1
ATOM 1021 N N . THR A 1 132 ? 0.104 1.029 6.172 1.00 91.69 132 THR A N 1
ATOM 1022 C CA . THR A 1 132 ? -0.445 1.433 7.476 1.00 91.69 132 THR A CA 1
ATOM 1023 C C . THR A 1 132 ? 0.577 1.440 8.621 1.00 91.69 132 THR A C 1
ATOM 1025 O O . THR A 1 132 ? 0.662 2.465 9.293 1.00 91.69 132 THR A O 1
ATOM 1028 N N . PRO A 1 133 ? 1.407 0.392 8.836 1.00 89.38 133 PRO A N 1
ATOM 1029 C CA . PRO A 1 133 ? 2.377 0.405 9.935 1.00 89.38 133 PRO A CA 1
ATOM 1030 C C . PRO A 1 133 ? 3.429 1.511 9.785 1.00 89.38 133 PRO A C 1
ATOM 1032 O O . PRO A 1 133 ? 3.730 2.222 10.737 1.00 89.38 133 PRO A O 1
ATOM 1035 N N . VAL A 1 134 ? 3.943 1.698 8.568 1.00 92.31 134 VAL A N 1
ATOM 1036 C CA . VAL A 1 134 ? 4.934 2.739 8.262 1.00 92.31 134 VAL A CA 1
ATOM 1037 C C . VAL A 1 134 ? 4.304 4.125 8.360 1.00 92.31 134 VAL A C 1
ATOM 1039 O O . VAL A 1 134 ? 4.905 5.027 8.924 1.00 92.31 134 VAL A O 1
ATOM 1042 N N . ALA A 1 135 ? 3.082 4.301 7.855 1.00 94.81 135 ALA A N 1
ATOM 1043 C CA . ALA A 1 135 ? 2.389 5.580 7.901 1.00 94.81 135 ALA A CA 1
ATOM 1044 C C . ALA A 1 135 ? 2.114 6.043 9.334 1.00 94.81 135 ALA A C 1
ATOM 1046 O O . ALA A 1 135 ? 2.261 7.226 9.619 1.00 94.81 135 ALA A O 1
ATOM 1047 N N . ILE A 1 136 ? 1.756 5.116 10.230 1.00 94.94 136 ILE A N 1
ATOM 1048 C CA . ILE A 1 136 ? 1.578 5.401 11.658 1.00 94.94 136 ILE A CA 1
ATOM 1049 C C . ILE A 1 136 ? 2.883 5.918 12.267 1.00 94.94 136 ILE A C 1
ATOM 1051 O O . ILE A 1 136 ? 2.868 6.951 12.931 1.00 94.94 136 ILE A O 1
ATOM 1055 N N . GLU A 1 137 ? 4.003 5.228 12.042 1.00 93.38 137 GLU A N 1
ATOM 1056 C CA . GLU A 1 137 ? 5.287 5.637 12.622 1.00 93.38 137 GLU A CA 1
ATOM 1057 C C . GLU A 1 137 ? 5.810 6.941 12.019 1.00 93.38 137 GLU A C 1
ATOM 1059 O O . GLU A 1 137 ? 6.219 7.832 12.758 1.00 93.38 137 GLU A O 1
ATOM 1064 N N . VAL A 1 138 ? 5.707 7.121 10.699 1.00 94.44 138 VAL A N 1
ATOM 1065 C CA . VAL A 1 138 ? 6.075 8.391 10.057 1.00 94.44 138 VAL A CA 1
ATOM 1066 C C . VAL A 1 138 ? 5.198 9.532 10.574 1.00 94.44 138 VAL A C 1
ATOM 1068 O O . VAL A 1 138 ? 5.727 10.583 10.909 1.00 94.44 138 VAL A O 1
ATOM 1071 N N . ALA A 1 139 ? 3.882 9.337 10.708 1.00 95.56 139 ALA A N 1
ATOM 1072 C CA . ALA A 1 139 ? 3.002 10.369 11.251 1.00 95.56 139 ALA A CA 1
ATOM 1073 C C . ALA A 1 139 ? 3.392 10.753 12.685 1.00 95.56 139 ALA A C 1
ATOM 1075 O O . ALA A 1 139 ? 3.465 11.939 12.975 1.00 95.56 139 ALA A O 1
ATOM 1076 N N . LYS A 1 140 ? 3.705 9.785 13.558 1.00 94.00 140 LYS A N 1
ATOM 1077 C CA . LYS A 1 140 ? 4.160 10.066 14.932 1.00 94.00 140 LYS A CA 1
ATOM 1078 C C . LYS A 1 140 ? 5.476 10.839 14.969 1.00 94.00 140 LYS A C 1
ATOM 1080 O O . LYS A 1 140 ? 5.592 11.779 15.744 1.00 94.00 140 LYS A O 1
ATOM 1085 N N . VAL A 1 141 ? 6.451 10.450 14.143 1.00 93.81 141 VAL A N 1
ATOM 1086 C CA . VAL A 1 141 ? 7.750 11.142 14.042 1.00 93.81 141 VAL A CA 1
ATOM 1087 C C . VAL A 1 141 ? 7.574 12.589 13.584 1.00 93.81 141 VAL A C 1
ATOM 1089 O O . VAL A 1 141 ? 8.324 13.458 14.010 1.00 93.81 141 VAL A O 1
ATOM 1092 N N . LEU A 1 142 ? 6.575 12.849 12.740 1.00 93.88 142 LEU A N 1
ATOM 1093 C CA . LEU A 1 142 ? 6.221 14.193 12.291 1.00 93.88 142 LEU A CA 1
ATOM 1094 C C . LEU A 1 142 ? 5.270 14.932 13.252 1.00 93.88 142 LEU A C 1
ATOM 1096 O O . LEU A 1 142 ? 4.794 16.000 12.896 1.00 93.88 142 LEU A O 1
ATOM 1100 N N . GLU A 1 143 ? 4.960 14.376 14.428 1.00 93.56 143 GLU A N 1
ATOM 1101 C CA . GLU A 1 143 ? 4.008 14.938 15.407 1.00 93.56 143 GLU A CA 1
ATOM 1102 C C . GLU A 1 143 ? 2.546 15.032 14.906 1.00 93.56 143 GLU A C 1
ATOM 1104 O O . GLU A 1 143 ? 1.727 15.802 15.406 1.00 93.56 143 GLU A O 1
ATOM 1109 N N . GLY A 1 144 ? 2.180 14.198 13.930 1.00 93.44 144 GLY A N 1
ATOM 1110 C CA . GLY A 1 144 ? 0.821 14.040 13.415 1.00 93.44 144 GLY A CA 1
ATOM 1111 C C . GLY A 1 144 ? -0.032 13.005 14.165 1.00 93.44 144 GLY A C 1
ATOM 1112 O O . GLY A 1 144 ? 0.429 12.197 14.973 1.00 93.44 144 GLY A O 1
ATOM 1113 N N . ASN A 1 145 ? -1.324 12.978 13.840 1.00 95.75 145 ASN A N 1
ATOM 1114 C CA . ASN A 1 145 ? -2.308 12.048 14.379 1.00 95.75 145 ASN A CA 1
ATOM 1115 C C . ASN A 1 145 ? -2.300 10.708 13.615 1.00 95.75 145 ASN A C 1
ATOM 1117 O O . ASN A 1 145 ? -2.702 10.620 12.451 1.00 95.75 145 ASN A O 1
ATOM 1121 N N . ALA A 1 146 ? -1.911 9.634 14.307 1.00 93.25 146 ALA A N 1
ATOM 1122 C CA . ALA A 1 146 ? -1.850 8.284 13.746 1.00 93.25 146 ALA A CA 1
ATOM 1123 C C . ALA A 1 146 ? -3.203 7.775 13.213 1.00 93.25 146 ALA A C 1
ATOM 1125 O O . ALA A 1 146 ? -3.245 7.128 12.168 1.00 93.25 146 ALA A O 1
ATOM 1126 N N . SER A 1 147 ? -4.315 8.084 13.884 1.00 92.44 147 SER A N 1
ATOM 1127 C CA . SER A 1 147 ? -5.652 7.670 13.440 1.00 92.44 147 SER A CA 1
ATOM 1128 C C . SER A 1 147 ? -6.011 8.304 12.096 1.00 92.44 147 SER A C 1
ATOM 1130 O O . SER A 1 147 ? -6.530 7.627 11.209 1.00 92.44 147 SER A O 1
ATOM 1132 N N . MET A 1 148 ? -5.662 9.579 11.900 1.00 95.12 148 MET A N 1
ATOM 1133 C CA . MET A 1 148 ? -5.854 10.262 10.617 1.00 95.12 148 MET A CA 1
ATOM 1134 C C . MET A 1 148 ? -4.961 9.686 9.515 1.00 95.12 148 MET A C 1
ATOM 1136 O O . MET A 1 148 ? -5.422 9.535 8.380 1.00 95.12 148 MET A O 1
ATOM 1140 N N . ALA A 1 149 ? -3.729 9.286 9.843 1.00 95.50 149 ALA A N 1
ATOM 1141 C CA . ALA A 1 149 ? -2.862 8.584 8.900 1.00 95.50 149 ALA A CA 1
ATOM 1142 C C . ALA A 1 149 ? -3.505 7.269 8.426 1.00 95.50 149 ALA A C 1
ATOM 1144 O O . ALA A 1 149 ? -3.579 7.020 7.223 1.00 95.50 149 ALA A O 1
ATOM 1145 N N . VAL A 1 150 ? -4.050 6.460 9.345 1.00 92.88 150 VAL A N 1
ATOM 1146 C CA . VAL A 1 150 ? -4.750 5.202 9.014 1.00 92.88 150 VAL A CA 1
ATOM 1147 C C . VAL A 1 150 ? -5.946 5.446 8.090 1.00 92.88 150 VAL A C 1
ATOM 1149 O O . VAL A 1 150 ? -6.120 4.728 7.097 1.00 92.88 150 VAL A O 1
ATOM 1152 N N . VAL A 1 151 ? -6.748 6.476 8.372 1.00 93.12 151 VAL A N 1
ATOM 1153 C CA . VAL A 1 151 ? -7.869 6.875 7.508 1.00 93.12 151 VAL A CA 1
ATOM 1154 C C . VAL A 1 151 ? -7.361 7.252 6.113 1.00 93.12 151 VAL A C 1
ATOM 1156 O O . VAL A 1 151 ? -7.861 6.731 5.113 1.00 93.12 151 VAL A O 1
ATOM 1159 N N . GLY A 1 152 ? -6.317 8.081 6.029 1.00 94.81 152 GLY A N 1
ATOM 1160 C CA . GLY A 1 152 ? -5.703 8.488 4.764 1.00 94.81 152 GLY A CA 1
ATOM 1161 C C . GLY A 1 152 ? -5.167 7.310 3.942 1.00 94.81 152 GLY A C 1
ATOM 1162 O O . GLY A 1 152 ? -5.410 7.248 2.731 1.00 94.81 152 GLY A O 1
ATOM 1163 N N . VAL A 1 153 ? -4.489 6.361 4.594 1.00 95.31 153 VAL A N 1
ATOM 1164 C CA . VAL A 1 153 ? -3.976 5.123 3.979 1.00 95.31 153 VAL A CA 1
ATOM 1165 C C . VAL A 1 153 ? -5.097 4.268 3.415 1.00 95.31 153 VAL A C 1
ATOM 1167 O O . VAL A 1 153 ? -4.993 3.765 2.290 1.00 95.31 153 VAL A O 1
ATOM 1170 N N . THR A 1 154 ? -6.183 4.138 4.171 1.00 92.06 154 THR A N 1
ATOM 1171 C CA . THR A 1 154 ? -7.344 3.340 3.774 1.00 92.06 154 THR A CA 1
ATOM 1172 C C . THR A 1 154 ? -8.029 3.948 2.554 1.00 92.06 154 THR A C 1
ATOM 1174 O O . THR A 1 154 ? -8.211 3.259 1.549 1.00 92.06 154 THR A O 1
ATOM 1177 N N . ILE A 1 155 ? -8.325 5.252 2.595 1.00 92.69 155 ILE A N 1
ATOM 1178 C CA . ILE A 1 155 ? -8.948 5.975 1.476 1.00 92.69 155 ILE A CA 1
ATOM 1179 C C . ILE A 1 155 ? -8.063 5.898 0.230 1.00 92.69 155 ILE A C 1
ATOM 1181 O O . ILE A 1 155 ? -8.544 5.539 -0.843 1.00 92.69 155 ILE A O 1
ATOM 1185 N N . THR A 1 156 ? -6.766 6.190 0.364 1.00 94.19 156 THR A N 1
ATOM 1186 C CA . THR A 1 156 ? -5.831 6.199 -0.772 1.00 94.19 156 THR A CA 1
ATOM 1187 C C . THR A 1 156 ? -5.685 4.806 -1.392 1.00 94.19 156 THR A C 1
ATOM 1189 O O . THR A 1 156 ? -5.702 4.671 -2.618 1.00 94.19 156 THR A O 1
ATOM 1192 N N . GLY A 1 157 ? -5.588 3.761 -0.565 1.00 93.75 157 GLY A N 1
ATOM 1193 C CA . GLY A 1 157 ? -5.470 2.388 -1.050 1.00 93.75 157 GLY A CA 1
ATOM 1194 C C . GLY A 1 157 ? -6.716 1.926 -1.802 1.00 93.75 157 GLY A C 1
ATOM 1195 O O . GLY A 1 157 ? -6.594 1.449 -2.930 1.00 93.75 157 GLY A O 1
ATOM 1196 N N . ILE A 1 158 ? -7.908 2.143 -1.234 1.00 91.88 158 ILE A N 1
ATOM 1197 C CA . ILE A 1 158 ? -9.180 1.797 -1.888 1.00 91.88 158 ILE A CA 1
ATOM 1198 C C . ILE A 1 158 ? -9.335 2.584 -3.190 1.00 91.88 158 ILE A C 1
ATOM 1200 O O . ILE A 1 158 ? -9.590 1.995 -4.242 1.00 91.88 158 ILE A O 1
ATOM 1204 N N . PHE A 1 159 ? -9.130 3.902 -3.140 1.00 92.81 159 PHE A N 1
ATOM 1205 C CA . PHE A 1 159 ? -9.270 4.767 -4.306 1.00 92.81 159 PHE A CA 1
ATOM 1206 C C . PHE A 1 159 ? -8.354 4.325 -5.447 1.00 92.81 159 PHE A C 1
ATOM 1208 O O . PHE A 1 159 ? -8.818 4.141 -6.571 1.00 92.81 159 PHE A O 1
ATOM 1215 N N . GLY A 1 160 ? -7.069 4.089 -5.179 1.00 93.56 160 GLY A N 1
ATOM 1216 C CA . GLY A 1 160 ? -6.154 3.700 -6.247 1.00 93.56 160 GLY A CA 1
ATOM 1217 C C . GLY A 1 160 ? -6.398 2.281 -6.781 1.00 93.56 160 GLY A C 1
ATOM 1218 O O . GLY A 1 160 ? -6.263 2.072 -7.986 1.00 93.56 160 GLY A O 1
ATOM 1219 N N . VAL A 1 161 ? -6.881 1.325 -5.977 1.00 92.56 161 VAL A N 1
ATOM 1220 C CA . VAL A 1 161 ? -7.313 0.009 -6.499 1.00 92.56 161 VAL A CA 1
ATOM 1221 C C . VAL A 1 161 ? -8.520 0.138 -7.432 1.00 92.56 161 VAL A C 1
ATOM 1223 O O . VAL A 1 161 ? -8.560 -0.524 -8.471 1.00 92.56 161 VAL A O 1
ATOM 1226 N N . ILE A 1 162 ? -9.481 1.002 -7.098 1.00 92.00 162 ILE A N 1
ATOM 1227 C CA . ILE A 1 162 ? -10.681 1.231 -7.915 1.00 92.00 162 ILE A CA 1
ATOM 1228 C C . ILE A 1 162 ? -10.335 1.964 -9.213 1.00 92.00 162 ILE A C 1
ATOM 1230 O O . ILE A 1 162 ? -10.826 1.599 -10.280 1.00 92.00 162 ILE A O 1
ATOM 1234 N N . ILE A 1 163 ? -9.504 3.002 -9.129 1.00 93.81 163 ILE A N 1
ATOM 1235 C CA . ILE A 1 163 ? -9.242 3.924 -10.239 1.00 93.81 163 ILE A CA 1
ATOM 1236 C C . ILE A 1 163 ? -8.133 3.419 -11.172 1.00 93.81 163 ILE A C 1
ATOM 1238 O O . ILE A 1 163 ? -8.168 3.695 -12.375 1.00 93.81 163 ILE A O 1
ATOM 1242 N N . SER A 1 164 ? -7.176 2.636 -10.667 1.00 94.38 164 SER A N 1
ATOM 1243 C CA . SER A 1 164 ? -6.021 2.173 -11.451 1.00 94.38 164 SER A CA 1
ATOM 1244 C C . SER A 1 164 ? -6.365 1.459 -12.765 1.00 94.38 164 SER A C 1
ATOM 1246 O O . SER A 1 164 ? -5.715 1.786 -13.757 1.00 94.38 164 SER A O 1
ATOM 1248 N N . PRO A 1 165 ? -7.382 0.574 -12.884 1.00 92.56 165 PRO A N 1
ATOM 1249 C CA . PRO A 1 165 ? -7.680 -0.075 -14.162 1.00 92.56 165 PRO A CA 1
ATOM 1250 C C . PRO A 1 165 ? -8.138 0.929 -15.228 1.00 92.56 165 PRO A C 1
ATOM 1252 O O . PRO A 1 165 ? -7.790 0.793 -16.403 1.00 92.56 165 PRO A O 1
ATOM 1255 N N . TYR A 1 166 ? -8.875 1.970 -14.821 1.00 94.00 166 TYR A N 1
ATOM 1256 C CA . TYR A 1 166 ? -9.313 3.046 -15.710 1.00 94.00 166 TYR A CA 1
ATOM 1257 C C . TYR A 1 166 ? -8.130 3.900 -16.168 1.00 94.00 166 TYR A C 1
ATOM 1259 O O . TYR A 1 166 ? -7.995 4.157 -17.366 1.00 94.00 166 TYR A O 1
ATOM 1267 N N . ILE A 1 167 ? -7.231 4.266 -15.245 1.00 95.75 167 ILE A N 1
ATOM 1268 C CA . ILE A 1 167 ? -5.998 4.998 -15.576 1.00 95.75 167 ILE A CA 1
ATOM 1269 C C . ILE A 1 167 ? -5.120 4.176 -16.521 1.00 95.75 167 ILE A C 1
ATOM 1271 O O . ILE A 1 167 ? -4.669 4.695 -17.540 1.00 95.75 167 ILE A O 1
ATOM 1275 N N . PHE A 1 168 ? -4.916 2.886 -16.245 1.00 96.31 168 PHE A N 1
ATOM 1276 C CA . PHE A 1 168 ? -4.118 2.009 -17.102 1.00 96.31 168 PHE A CA 1
ATOM 1277 C C . PHE A 1 168 ? -4.707 1.871 -18.501 1.00 96.31 168 PHE A C 1
ATOM 1279 O O . PHE A 1 168 ? -3.958 1.867 -19.476 1.00 96.31 168 PHE A O 1
ATOM 1286 N N . LYS A 1 169 ? -6.036 1.801 -18.623 1.00 95.62 169 LYS A N 1
ATOM 1287 C CA . LYS A 1 169 ? -6.709 1.769 -19.924 1.00 95.62 169 LYS A CA 1
ATOM 1288 C C . LYS A 1 169 ? -6.539 3.086 -20.683 1.00 95.62 169 LYS A C 1
ATOM 1290 O O . LYS A 1 169 ? -6.221 3.051 -21.869 1.00 95.62 169 LYS A O 1
ATOM 1295 N N . TYR A 1 170 ? -6.735 4.223 -20.016 1.00 97.50 170 TYR A N 1
ATOM 1296 C CA . TYR A 1 170 ? -6.676 5.546 -20.643 1.00 97.50 170 TYR A CA 1
ATOM 1297 C C . TYR A 1 170 ? -5.249 5.929 -21.059 1.00 97.50 170 TYR A C 1
ATOM 1299 O O . TYR A 1 170 ? -5.021 6.342 -22.193 1.00 97.50 170 TYR A O 1
ATOM 1307 N N . LEU A 1 171 ? -4.275 5.707 -20.173 1.00 96.94 171 LEU A N 1
ATOM 1308 C CA . LEU A 1 171 ? -2.856 5.986 -20.414 1.00 96.94 171 LEU A CA 1
ATOM 1309 C C . LEU A 1 171 ? -2.120 4.848 -21.140 1.00 96.94 171 LEU A C 1
ATOM 1311 O O . LEU A 1 171 ? -0.917 4.947 -21.363 1.00 96.94 171 LEU A O 1
ATOM 1315 N N . ARG A 1 172 ? -2.823 3.767 -21.508 1.00 96.69 172 ARG A N 1
ATOM 1316 C CA . ARG A 1 172 ? -2.272 2.600 -22.223 1.00 96.69 172 ARG A CA 1
ATOM 1317 C C . ARG A 1 172 ? -1.096 1.921 -21.497 1.00 96.69 172 ARG A C 1
ATOM 1319 O O . ARG A 1 172 ? -0.129 1.479 -22.116 1.00 96.69 172 ARG A O 1
ATOM 1326 N N . ILE A 1 173 ? -1.190 1.802 -20.171 1.00 96.44 173 ILE A N 1
ATOM 1327 C CA . ILE A 1 173 ? -0.190 1.134 -19.324 1.00 96.44 173 ILE A CA 1
ATOM 1328 C C . ILE A 1 173 ? -0.525 -0.359 -19.224 1.00 96.44 173 ILE A C 1
ATOM 1330 O O . ILE A 1 173 ? -1.340 -0.798 -18.404 1.00 96.44 173 ILE A O 1
ATOM 1334 N N . TYR A 1 174 ? 0.122 -1.154 -20.075 1.00 94.00 174 TYR A N 1
ATOM 1335 C CA . TYR A 1 174 ? -0.093 -2.604 -20.148 1.00 94.00 174 TYR A CA 1
ATOM 1336 C C . TYR A 1 174 ? 1.072 -3.434 -19.599 1.00 94.00 174 TYR A C 1
ATOM 1338 O O . TYR A 1 174 ? 0.911 -4.631 -19.391 1.00 94.00 174 TYR A O 1
ATOM 1346 N N . THR A 1 175 ? 2.228 -2.818 -19.341 1.00 96.75 175 THR A N 1
ATOM 1347 C CA . THR A 1 175 ? 3.419 -3.534 -18.869 1.00 96.75 175 THR A CA 1
ATOM 1348 C C . THR A 1 175 ? 3.316 -3.886 -17.386 1.00 96.75 175 THR A C 1
ATOM 1350 O O . THR A 1 175 ? 2.878 -3.068 -16.571 1.00 96.75 175 THR A O 1
AT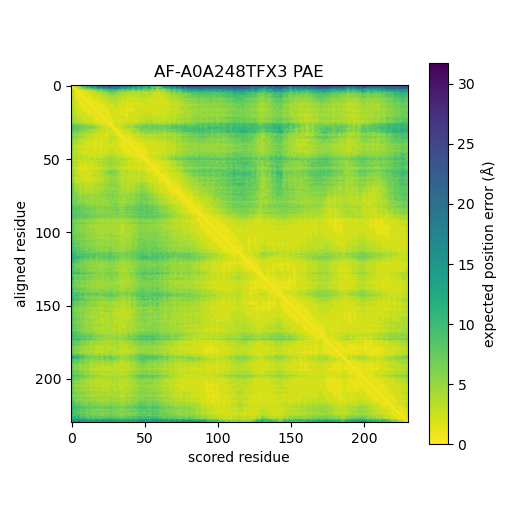OM 1353 N N . SER A 1 176 ? 3.790 -5.078 -17.013 1.00 96.31 176 SER A N 1
ATOM 1354 C CA . SER A 1 176 ? 3.841 -5.532 -15.615 1.00 96.31 176 SER A CA 1
ATOM 1355 C C . SER A 1 176 ? 4.684 -4.598 -14.743 1.00 96.31 176 SER A C 1
ATOM 1357 O O . SER A 1 176 ? 4.324 -4.323 -13.604 1.00 96.31 176 SER A O 1
ATOM 1359 N N . ILE A 1 177 ? 5.756 -4.025 -15.309 1.00 96.44 177 ILE A N 1
ATOM 1360 C CA . ILE A 1 177 ? 6.595 -3.022 -14.639 1.00 96.44 177 ILE A CA 1
ATOM 1361 C C . ILE A 1 177 ? 5.789 -1.762 -14.317 1.00 96.44 177 ILE A C 1
ATOM 1363 O O . ILE A 1 177 ? 5.763 -1.333 -13.167 1.00 96.44 177 ILE A O 1
ATOM 1367 N N . GLY A 1 178 ? 5.108 -1.182 -15.310 1.00 96.69 178 GLY A N 1
ATOM 1368 C CA . GLY A 1 178 ? 4.345 0.051 -15.115 1.00 96.69 178 GLY A CA 1
ATOM 1369 C C . GLY A 1 178 ? 3.189 -0.136 -14.135 1.00 96.69 178 GLY A C 1
ATOM 1370 O O . GLY A 1 178 ? 3.006 0.680 -13.233 1.00 96.69 178 GLY A O 1
ATOM 1371 N N . ARG A 1 179 ? 2.448 -1.244 -14.263 1.00 97.56 179 ARG A N 1
ATOM 1372 C CA . ARG A 1 179 ? 1.345 -1.578 -13.350 1.00 97.56 179 ARG A CA 1
ATOM 1373 C C . ARG A 1 179 ? 1.836 -1.849 -11.934 1.00 97.56 179 ARG A C 1
ATOM 1375 O O . ARG A 1 179 ? 1.241 -1.330 -10.994 1.00 97.56 179 ARG A O 1
ATOM 1382 N N . GLY A 1 180 ? 2.917 -2.617 -11.792 1.00 97.25 180 GLY A N 1
ATOM 1383 C CA . GLY A 1 180 ? 3.513 -2.938 -10.500 1.00 97.25 180 GLY A CA 1
ATOM 1384 C C . GLY A 1 180 ? 3.993 -1.687 -9.769 1.00 97.25 180 GLY A C 1
ATOM 1385 O O . GLY A 1 180 ? 3.591 -1.456 -8.634 1.00 97.25 180 GLY A O 1
ATOM 1386 N N . ILE A 1 181 ? 4.763 -0.826 -10.444 1.00 97.56 181 ILE A N 1
ATOM 1387 C CA . ILE A 1 181 ? 5.253 0.428 -9.854 1.00 97.56 181 ILE A CA 1
ATOM 1388 C C . ILE A 1 181 ? 4.086 1.331 -9.441 1.00 97.56 181 ILE A C 1
ATOM 1390 O O . ILE A 1 181 ? 4.068 1.840 -8.321 1.00 97.56 181 ILE A O 1
ATOM 1394 N N . ALA A 1 182 ? 3.099 1.521 -10.321 1.00 96.62 182 ALA A N 1
ATOM 1395 C CA . ALA A 1 182 ? 1.958 2.378 -10.023 1.00 96.62 182 ALA A CA 1
ATOM 1396 C C . ALA A 1 182 ? 1.164 1.860 -8.813 1.00 96.62 182 ALA A C 1
ATOM 1398 O O . ALA A 1 182 ? 0.959 2.597 -7.853 1.00 96.62 182 ALA A O 1
ATOM 1399 N N . LEU A 1 183 ? 0.771 0.583 -8.818 1.00 96.94 183 LEU A N 1
ATOM 1400 C CA . LEU A 1 183 ? -0.032 -0.004 -7.743 1.00 96.94 183 LEU A CA 1
ATOM 1401 C C . LEU A 1 183 ? 0.715 -0.053 -6.408 1.00 96.94 183 LEU A C 1
ATOM 1403 O O . LEU A 1 183 ? 0.137 0.312 -5.381 1.00 96.94 183 LEU A O 1
ATOM 1407 N N . GLY A 1 184 ? 1.984 -0.459 -6.418 1.00 95.69 184 GLY A N 1
ATOM 1408 C CA . GLY A 1 184 ? 2.802 -0.551 -5.211 1.00 95.69 184 GLY A CA 1
ATOM 1409 C C . GLY A 1 184 ? 3.109 0.816 -4.611 1.00 95.69 184 GLY A C 1
ATOM 1410 O O . GLY A 1 184 ? 3.085 0.968 -3.391 1.00 95.69 184 GLY A O 1
ATOM 1411 N N . GLY A 1 185 ? 3.338 1.818 -5.465 1.00 94.69 185 GLY A N 1
ATOM 1412 C CA . GLY A 1 185 ? 3.683 3.172 -5.040 1.00 94.69 185 GLY A CA 1
ATOM 1413 C C . GLY A 1 185 ? 2.497 4.018 -4.575 1.00 94.69 185 GLY A C 1
ATOM 1414 O O . GLY A 1 185 ? 2.677 4.884 -3.722 1.00 94.69 185 GLY A O 1
ATOM 1415 N N . THR A 1 186 ? 1.287 3.789 -5.102 1.00 89.88 186 THR A N 1
ATOM 1416 C CA . THR A 1 186 ? 0.112 4.612 -4.750 1.00 89.88 186 THR A CA 1
ATOM 1417 C C . THR A 1 186 ? -0.906 3.901 -3.872 1.00 89.88 186 THR A C 1
ATOM 1419 O O . THR A 1 186 ? -1.635 4.563 -3.141 1.00 89.88 186 THR A O 1
ATOM 1422 N N . SER A 1 187 ? -1.003 2.574 -3.955 1.00 92.44 187 SER A N 1
ATOM 1423 C CA . SER A 1 187 ? -2.048 1.788 -3.282 1.00 92.44 187 SER A CA 1
ATOM 1424 C C . SER A 1 187 ? -1.501 0.659 -2.422 1.00 92.44 187 SER A C 1
ATOM 1426 O O . SER A 1 187 ? -2.286 -0.148 -1.923 1.00 92.44 187 SER A O 1
ATOM 1428 N N . HIS A 1 188 ? -0.179 0.630 -2.222 1.00 93.12 188 HIS A N 1
ATOM 1429 C CA . HIS A 1 188 ? 0.513 -0.173 -1.217 1.00 93.12 188 HIS A CA 1
ATOM 1430 C C . HIS A 1 188 ? 0.072 -1.647 -1.216 1.00 93.12 188 HIS A C 1
ATOM 1432 O O . HIS A 1 188 ? 0.133 -2.312 -2.253 1.00 93.12 188 HIS A O 1
ATOM 1438 N N . ALA A 1 189 ? -0.350 -2.193 -0.074 1.00 90.75 189 ALA A N 1
ATOM 1439 C CA . ALA A 1 189 ? -0.680 -3.608 0.067 1.00 90.75 189 ALA A CA 1
ATOM 1440 C C . ALA A 1 189 ? -1.954 -3.970 -0.711 1.00 90.75 189 ALA A C 1
ATOM 1442 O O . ALA A 1 189 ? -2.016 -5.032 -1.331 1.00 90.75 189 ALA A O 1
ATOM 1443 N N . MET A 1 190 ? -2.943 -3.068 -0.749 1.00 91.69 190 MET A N 1
ATOM 1444 C CA . MET A 1 190 ? -4.174 -3.288 -1.521 1.00 91.69 190 MET A CA 1
ATOM 1445 C C . MET A 1 190 ? -3.894 -3.278 -3.028 1.00 91.69 190 MET A C 1
ATOM 1447 O O . MET A 1 190 ? -4.378 -4.132 -3.768 1.00 91.69 190 MET A O 1
ATOM 1451 N N . GLY A 1 191 ? -3.067 -2.332 -3.475 1.00 94.38 191 GLY A N 1
ATOM 1452 C CA . GLY A 1 191 ? -2.584 -2.236 -4.849 1.00 94.38 191 GLY A CA 1
ATOM 1453 C C . GLY A 1 191 ? -1.771 -3.457 -5.245 1.00 94.38 191 GLY A C 1
ATOM 1454 O O . GLY A 1 191 ? -1.959 -3.991 -6.329 1.00 94.38 191 GLY A O 1
ATOM 1455 N N . THR A 1 192 ? -0.938 -3.957 -4.339 1.00 94.00 192 THR A N 1
ATOM 1456 C CA . THR A 1 192 ? -0.162 -5.183 -4.544 1.00 94.00 192 THR A CA 1
ATOM 1457 C C . THR A 1 192 ? -1.070 -6.402 -4.695 1.00 94.00 192 THR A C 1
ATOM 1459 O O . THR A 1 192 ? -0.880 -7.188 -5.620 1.00 94.00 192 THR A O 1
ATOM 1462 N N . ALA A 1 193 ? -2.123 -6.522 -3.881 1.00 91.62 193 ALA A N 1
ATOM 1463 C CA . ALA A 1 193 ? -3.135 -7.562 -4.075 1.00 91.62 193 ALA A CA 1
ATOM 1464 C C . ALA A 1 193 ? -3.831 -7.432 -5.445 1.00 91.62 193 ALA A C 1
ATOM 1466 O O . ALA A 1 193 ? -4.024 -8.432 -6.133 1.00 91.62 193 ALA A O 1
ATOM 1467 N N . LYS A 1 194 ? -4.127 -6.202 -5.889 1.00 92.50 194 LYS A N 1
ATOM 1468 C CA . LYS A 1 194 ? -4.664 -5.934 -7.234 1.00 92.50 194 LYS A CA 1
ATOM 1469 C C . LYS A 1 194 ? -3.653 -6.246 -8.345 1.00 92.50 194 LYS A C 1
ATOM 1471 O O . LYS A 1 194 ? -4.049 -6.683 -9.420 1.00 92.50 194 LYS A O 1
ATOM 1476 N N . ALA A 1 195 ? -2.357 -6.057 -8.101 1.00 95.56 195 ALA A N 1
ATOM 1477 C CA . ALA A 1 195 ? -1.290 -6.350 -9.053 1.00 95.56 195 ALA A CA 1
ATOM 1478 C C . ALA A 1 195 ? -1.204 -7.852 -9.360 1.00 95.56 195 ALA A C 1
ATOM 1480 O O . ALA A 1 195 ? -0.979 -8.226 -10.511 1.00 95.56 195 ALA A O 1
ATOM 1481 N N . ALA A 1 196 ? -1.470 -8.696 -8.357 1.00 93.12 196 ALA A N 1
ATOM 1482 C CA . ALA A 1 196 ? -1.531 -10.150 -8.506 1.00 93.12 196 ALA A CA 1
ATOM 1483 C C . ALA A 1 196 ? -2.656 -10.632 -9.436 1.00 93.12 196 ALA A C 1
ATOM 1485 O O . ALA A 1 196 ? -2.570 -11.739 -9.959 1.00 93.12 196 ALA A O 1
ATOM 1486 N N . GLU A 1 197 ? -3.691 -9.818 -9.675 1.00 92.75 197 GLU A N 1
ATOM 1487 C CA . GLU A 1 197 ? -4.734 -10.141 -10.657 1.00 92.75 197 GLU A CA 1
ATOM 1488 C C . GLU A 1 197 ? -4.241 -10.015 -12.109 1.00 92.75 197 GLU A C 1
ATOM 1490 O O . GLU A 1 197 ? -4.869 -10.570 -13.008 1.00 92.75 197 GLU A O 1
ATOM 1495 N N . TYR A 1 198 ? -3.146 -9.283 -12.358 1.00 94.38 198 TYR A N 1
ATOM 1496 C CA . TYR A 1 198 ? -2.590 -9.124 -13.703 1.00 94.38 198 TYR A CA 1
ATOM 1497 C C . TYR A 1 198 ? -1.589 -10.229 -14.034 1.00 94.38 198 TYR A C 1
ATOM 1499 O O . TYR A 1 198 ? -1.788 -10.952 -15.007 1.00 94.38 198 TYR A O 1
ATOM 1507 N N . ASP A 1 199 ? -0.518 -10.343 -13.247 1.00 94.75 199 ASP A N 1
ATOM 1508 C CA . ASP A 1 199 ? 0.501 -11.381 -13.393 1.00 94.75 199 ASP A CA 1
ATOM 1509 C C . ASP A 1 199 ? 1.443 -11.420 -12.169 1.00 94.75 199 ASP A C 1
ATOM 1511 O O . ASP A 1 199 ? 1.490 -10.497 -11.351 1.00 94.75 199 ASP A O 1
ATOM 1515 N N . GLU A 1 200 ? 2.212 -12.507 -12.039 1.00 94.19 200 GLU A N 1
ATOM 1516 C CA . GLU A 1 200 ? 3.152 -12.712 -10.926 1.00 94.19 200 GLU A CA 1
ATOM 1517 C C . GLU A 1 200 ? 4.286 -11.669 -10.908 1.00 94.19 200 GLU A C 1
ATOM 1519 O O . GLU A 1 200 ? 4.773 -11.296 -9.841 1.00 94.19 200 GLU A O 1
ATOM 1524 N N . LEU A 1 201 ? 4.697 -11.156 -12.072 1.00 94.94 201 LEU A N 1
ATOM 1525 C CA . LEU A 1 201 ? 5.769 -10.168 -12.163 1.00 94.94 201 LEU A CA 1
ATOM 1526 C C . LEU A 1 201 ? 5.301 -8.792 -11.664 1.00 94.94 201 LEU A C 1
ATOM 1528 O O . LEU A 1 201 ? 6.025 -8.135 -10.917 1.00 94.94 201 LEU A O 1
ATOM 1532 N N . ALA A 1 202 ? 4.090 -8.367 -12.025 1.00 96.69 202 ALA A N 1
ATOM 1533 C CA . ALA A 1 202 ? 3.461 -7.143 -11.542 1.00 96.69 202 ALA A CA 1
ATOM 1534 C C . ALA A 1 202 ? 3.296 -7.175 -10.019 1.00 96.69 202 ALA A C 1
ATOM 1536 O O . ALA A 1 202 ? 3.563 -6.170 -9.359 1.00 96.69 202 ALA A O 1
ATOM 1537 N N . PHE A 1 203 ? 2.922 -8.330 -9.459 1.00 95.69 203 PHE A N 1
ATOM 1538 C CA . PHE A 1 203 ? 2.887 -8.551 -8.014 1.00 95.69 203 PHE A CA 1
ATOM 1539 C C . PHE A 1 203 ? 4.263 -8.356 -7.369 1.00 95.69 203 PHE A C 1
ATOM 1541 O O . PHE A 1 203 ? 4.391 -7.513 -6.482 1.00 95.69 203 PHE A O 1
ATOM 1548 N N . SER A 1 204 ? 5.305 -9.041 -7.858 1.00 95.50 204 SER A N 1
ATOM 1549 C CA . SER A 1 204 ? 6.668 -8.896 -7.324 1.00 95.50 204 SER A CA 1
ATOM 1550 C C . SER A 1 204 ? 7.186 -7.458 -7.4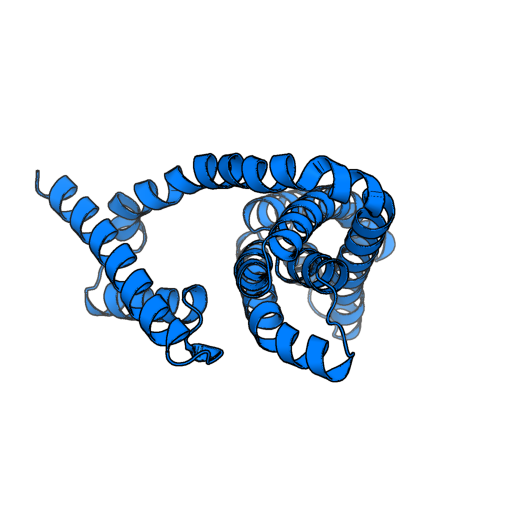08 1.00 95.50 204 SER A C 1
ATOM 1552 O O . SER A 1 204 ? 7.791 -6.967 -6.453 1.00 95.50 204 SER A O 1
ATOM 1554 N N . ILE A 1 205 ? 6.936 -6.770 -8.529 1.00 96.75 205 ILE A N 1
ATOM 1555 C CA . ILE A 1 205 ? 7.331 -5.368 -8.727 1.00 96.75 205 ILE A CA 1
ATOM 1556 C C . ILE A 1 205 ? 6.555 -4.452 -7.774 1.00 96.75 205 ILE A C 1
ATOM 1558 O O . ILE A 1 205 ? 7.158 -3.601 -7.131 1.00 96.75 205 ILE A O 1
ATOM 1562 N N . SER A 1 206 ? 5.246 -4.652 -7.620 1.00 96.62 206 SER A N 1
ATOM 1563 C CA . SER A 1 206 ? 4.427 -3.880 -6.680 1.00 96.62 206 SER A CA 1
ATOM 1564 C C . SER A 1 206 ? 4.891 -4.051 -5.235 1.00 96.62 206 SER A C 1
ATOM 1566 O O . SER A 1 206 ? 5.039 -3.060 -4.516 1.00 96.62 206 SER A O 1
ATOM 1568 N N . SER A 1 207 ? 5.184 -5.287 -4.819 1.00 94.62 207 SER A N 1
ATOM 1569 C CA . SER A 1 207 ? 5.689 -5.589 -3.479 1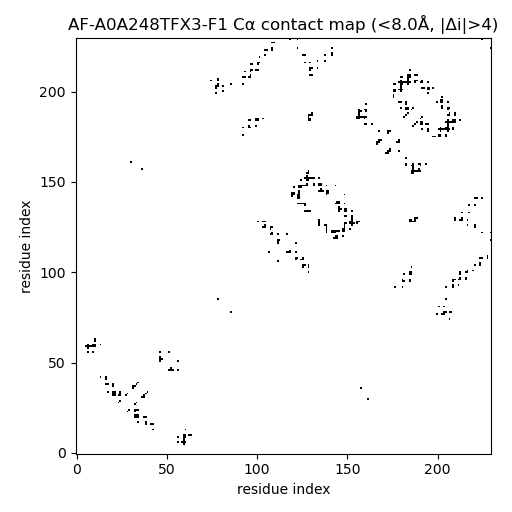.00 94.62 207 SER A CA 1
ATOM 1570 C C . SER A 1 207 ? 7.005 -4.865 -3.186 1.00 94.62 207 SER A C 1
ATOM 1572 O O . SER A 1 207 ? 7.111 -4.201 -2.155 1.00 94.62 207 SER A O 1
ATOM 1574 N N . ILE A 1 208 ? 7.992 -4.933 -4.091 1.00 95.00 208 ILE A N 1
ATOM 1575 C CA . ILE A 1 208 ? 9.279 -4.254 -3.876 1.00 95.00 208 ILE A CA 1
ATOM 1576 C C . ILE A 1 208 ? 9.149 -2.728 -3.978 1.00 95.00 208 ILE A C 1
ATOM 1578 O O . ILE A 1 208 ? 9.764 -2.016 -3.183 1.00 95.00 208 ILE A O 1
ATOM 1582 N N . THR A 1 209 ? 8.317 -2.208 -4.890 1.00 96.38 209 THR A N 1
ATOM 1583 C CA . THR A 1 209 ? 8.049 -0.767 -4.994 1.00 96.38 209 THR A CA 1
ATOM 1584 C C . THR A 1 209 ? 7.462 -0.230 -3.695 1.00 96.38 209 THR A C 1
ATOM 1586 O O . THR A 1 209 ? 7.960 0.770 -3.189 1.00 96.38 209 THR A O 1
ATOM 1589 N N . MET A 1 210 ? 6.466 -0.904 -3.116 1.00 95.19 210 MET A N 1
ATOM 1590 C CA . MET A 1 210 ? 5.865 -0.504 -1.841 1.00 95.19 210 MET A CA 1
ATOM 1591 C C . MET A 1 210 ? 6.902 -0.448 -0.705 1.00 95.19 210 MET A C 1
ATOM 1593 O O . MET A 1 210 ? 6.910 0.507 0.073 1.00 95.19 210 MET A O 1
ATOM 1597 N N . SER A 1 211 ? 7.806 -1.432 -0.619 1.00 92.69 211 SER A N 1
ATOM 1598 C CA . SER A 1 211 ? 8.889 -1.432 0.376 1.00 92.69 211 SER A CA 1
ATOM 1599 C C . SER A 1 211 ? 9.877 -0.282 0.168 1.00 92.69 211 SER A C 1
ATOM 1601 O O . SER A 1 211 ? 10.289 0.358 1.134 1.00 92.69 211 SER A O 1
ATOM 1603 N N . ILE A 1 212 ? 10.236 0.023 -1.080 1.00 95.38 212 ILE A N 1
ATOM 1604 C CA . ILE A 1 212 ? 11.116 1.155 -1.396 1.00 95.38 212 ILE A CA 1
ATOM 1605 C C . ILE A 1 212 ? 10.418 2.485 -1.076 1.00 95.38 212 ILE A C 1
ATOM 1607 O O . ILE A 1 212 ? 11.037 3.364 -0.482 1.00 95.38 212 ILE A O 1
ATOM 1611 N N . CYS A 1 213 ? 9.127 2.623 -1.392 1.00 96.44 213 CYS A N 1
ATOM 1612 C CA . CYS A 1 213 ? 8.322 3.789 -1.024 1.00 96.44 213 CYS A CA 1
ATOM 1613 C C . CYS A 1 213 ? 8.304 4.026 0.490 1.00 96.44 213 CYS A C 1
ATOM 1615 O O . CYS A 1 213 ? 8.374 5.175 0.910 1.00 96.44 213 CYS A O 1
ATOM 1617 N N . ALA A 1 214 ? 8.263 2.974 1.314 1.00 93.94 214 ALA A N 1
ATOM 1618 C CA . ALA A 1 214 ? 8.362 3.110 2.768 1.00 93.94 214 ALA A CA 1
ATOM 1619 C C . ALA A 1 214 ? 9.698 3.732 3.205 1.00 93.94 214 ALA A C 1
ATOM 1621 O O . ALA A 1 214 ? 9.704 4.665 4.000 1.00 93.94 214 ALA A O 1
ATOM 1622 N N . ILE A 1 215 ? 10.818 3.263 2.647 1.00 95.31 215 ILE A N 1
ATOM 1623 C CA . ILE A 1 215 ? 12.154 3.800 2.953 1.00 95.31 215 ILE A CA 1
ATOM 1624 C C . ILE A 1 215 ? 12.253 5.261 2.506 1.00 95.31 215 ILE A C 1
ATOM 1626 O O . ILE A 1 215 ? 12.635 6.132 3.285 1.00 95.31 215 ILE A O 1
ATOM 1630 N N . ILE A 1 216 ? 11.874 5.533 1.255 1.00 96.00 216 ILE A N 1
ATOM 1631 C CA . ILE A 1 216 ? 11.918 6.875 0.673 1.00 96.00 216 ILE A CA 1
ATOM 1632 C C . ILE A 1 216 ? 11.004 7.825 1.454 1.00 96.00 216 ILE A C 1
ATOM 1634 O O . ILE A 1 216 ? 11.420 8.927 1.797 1.00 96.00 216 ILE A O 1
ATOM 1638 N N . GLY A 1 217 ? 9.780 7.404 1.765 1.00 94.31 217 GLY A N 1
ATOM 1639 C CA . GLY A 1 217 ? 8.787 8.213 2.467 1.00 94.31 217 GLY A CA 1
ATOM 1640 C C . GLY A 1 217 ? 9.218 8.588 3.879 1.00 94.31 217 GLY A C 1
ATOM 1641 O O . GLY A 1 217 ? 9.033 9.735 4.274 1.00 94.31 217 GLY A O 1
ATOM 1642 N N . SER A 1 218 ? 9.859 7.673 4.609 1.00 93.56 218 SER A N 1
ATOM 1643 C CA . SER A 1 218 ? 10.406 7.968 5.940 1.00 93.56 218 SER A CA 1
ATOM 1644 C C . SER A 1 218 ? 11.508 9.031 5.916 1.00 93.56 218 SER A C 1
ATOM 1646 O O . SER A 1 218 ? 11.666 9.763 6.887 1.00 93.56 218 SER A O 1
ATOM 1648 N N . ILE A 1 219 ? 12.255 9.143 4.814 1.00 94.31 219 ILE A N 1
ATOM 1649 C CA . ILE A 1 219 ? 13.317 10.149 4.646 1.00 94.31 219 ILE A CA 1
ATOM 1650 C C . ILE A 1 219 ? 12.741 11.471 4.121 1.00 94.31 219 ILE A C 1
ATOM 1652 O O . ILE A 1 219 ? 13.083 12.546 4.607 1.00 94.31 219 ILE A O 1
ATOM 1656 N N . ILE A 1 220 ? 11.860 11.400 3.121 1.00 93.38 220 ILE A N 1
ATOM 1657 C CA . ILE A 1 220 ? 11.293 12.574 2.448 1.00 93.38 220 ILE A CA 1
ATOM 1658 C C . ILE A 1 220 ? 10.248 13.282 3.318 1.00 93.38 220 ILE A C 1
ATOM 1660 O O . ILE A 1 220 ? 10.126 14.501 3.225 1.00 93.38 220 ILE A O 1
ATOM 1664 N N . GLY A 1 221 ? 9.511 12.561 4.166 1.00 93.25 221 GLY A N 1
ATOM 1665 C CA . GLY A 1 221 ? 8.460 13.132 5.012 1.00 93.25 221 GLY A CA 1
ATOM 1666 C C . GLY A 1 221 ? 8.935 14.339 5.833 1.00 93.25 221 GLY A C 1
ATOM 1667 O O . GLY A 1 221 ? 8.404 15.434 5.629 1.00 93.25 221 GLY A O 1
ATOM 1668 N N . PRO A 1 222 ? 9.971 14.190 6.683 1.00 92.88 222 PRO A N 1
ATOM 1669 C CA . PRO A 1 222 ? 10.534 15.304 7.451 1.00 92.88 222 PRO A CA 1
ATOM 1670 C C . PRO A 1 222 ? 11.037 16.452 6.570 1.00 92.88 222 PRO A C 1
ATOM 1672 O O . PRO A 1 222 ? 10.833 17.621 6.892 1.00 92.88 222 PRO A O 1
ATOM 1675 N N . LEU A 1 223 ? 11.645 16.130 5.423 1.00 93.81 223 LEU A N 1
ATOM 1676 C CA . LEU A 1 223 ? 12.143 17.130 4.481 1.00 93.81 223 LEU A CA 1
ATOM 1677 C C . LEU A 1 223 ? 11.004 17.978 3.900 1.00 93.81 223 LEU A C 1
ATOM 1679 O O . LEU A 1 223 ? 11.148 19.190 3.783 1.00 93.81 223 LEU A O 1
ATOM 1683 N N . ILE A 1 224 ? 9.870 17.365 3.552 1.00 93.50 224 ILE A N 1
ATOM 1684 C CA . ILE A 1 224 ? 8.712 18.087 3.010 1.00 93.50 224 ILE A CA 1
ATOM 1685 C C . ILE A 1 224 ? 8.090 18.997 4.064 1.00 93.50 224 ILE A C 1
ATOM 1687 O O . ILE A 1 224 ? 7.780 20.141 3.740 1.00 93.50 224 ILE A O 1
ATOM 1691 N N . VAL A 1 225 ? 7.933 18.523 5.303 1.00 93.88 225 VAL A N 1
ATOM 1692 C CA . VAL A 1 225 ? 7.423 19.350 6.411 1.00 93.88 225 VAL A CA 1
ATOM 1693 C C . VAL A 1 225 ? 8.324 20.571 6.618 1.00 93.88 225 VAL A C 1
ATOM 1695 O O . VAL A 1 225 ? 7.837 21.701 6.652 1.00 93.88 225 VAL A O 1
ATOM 1698 N N . TRP A 1 226 ? 9.643 20.360 6.622 1.00 92.88 226 TRP A N 1
ATOM 1699 C CA . TRP A 1 226 ? 10.622 21.440 6.733 1.00 92.88 226 TRP A CA 1
ATOM 1700 C C . TRP A 1 226 ? 10.560 22.435 5.562 1.00 92.88 226 TRP A C 1
ATOM 1702 O O . TRP A 1 226 ? 10.435 23.638 5.790 1.00 92.88 226 TRP A O 1
ATOM 1712 N N . VAL A 1 227 ? 10.590 21.959 4.309 1.00 92.81 227 VAL A N 1
ATOM 1713 C CA . VAL A 1 227 ? 10.537 22.818 3.106 1.00 92.81 227 VAL A CA 1
ATOM 1714 C C . VAL A 1 227 ? 9.238 23.611 3.046 1.00 92.81 227 VAL A C 1
ATOM 1716 O O .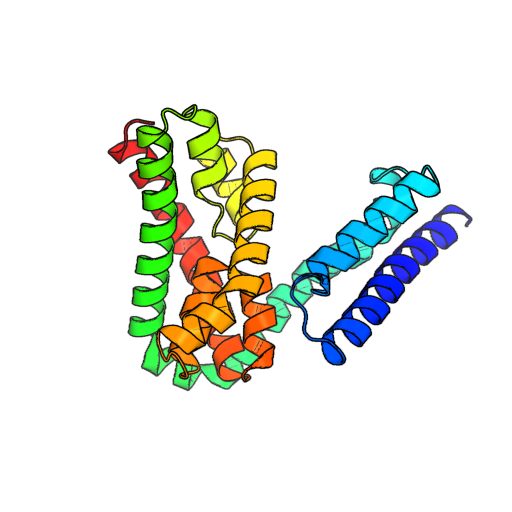 VAL A 1 227 ? 9.241 24.787 2.681 1.00 92.81 227 VAL A O 1
ATOM 1719 N N . LEU A 1 228 ? 8.118 22.970 3.374 1.00 90.69 228 LEU A N 1
ATOM 1720 C CA . LEU A 1 228 ? 6.823 23.619 3.310 1.00 90.69 228 LEU A CA 1
ATOM 1721 C C . LEU A 1 228 ? 6.569 24.523 4.511 1.00 90.69 228 LEU A C 1
ATOM 1723 O O . LEU A 1 228 ? 5.615 25.279 4.420 1.00 90.69 228 LEU A O 1
ATOM 1727 N N . GLN A 1 229 ? 7.389 24.526 5.568 1.00 85.00 229 GLN A N 1
ATOM 1728 C CA . GLN A 1 229 ? 7.142 25.277 6.809 1.00 85.00 229 GLN A CA 1
ATOM 1729 C C . GLN A 1 229 ? 5.760 24.932 7.380 1.00 85.00 229 GLN A C 1
ATOM 1731 O O . GLN A 1 229 ? 4.812 25.729 7.310 1.00 85.00 229 GLN A O 1
ATOM 1736 N N . MET A 1 230 ? 5.620 23.682 7.813 1.00 84.19 230 MET A N 1
ATOM 1737 C CA . MET A 1 230 ? 4.396 23.116 8.383 1.00 84.19 230 MET A CA 1
ATOM 1738 C C . MET A 1 230 ? 4.631 22.600 9.782 1.00 84.19 230 MET A C 1
ATOM 1740 O O . MET A 1 230 ?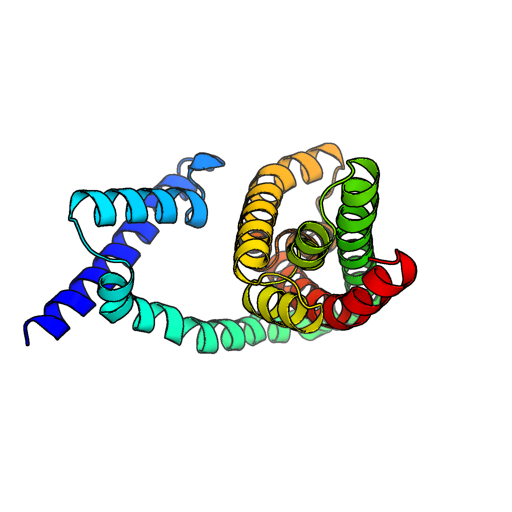 5.769 22.155 10.037 1.00 84.19 230 MET A O 1
#

Organism: NCBI:txid859143

Radius of gyration: 18.75 Å; Cα contacts (8 Å, |Δi|>4): 306; chains: 1; bounding box: 44×49×50 Å

Foldseek 3Di:
DVLVVLLVVLLVLLVVLLVVLVVVCVVPVALCSQSVNVSVVVVVVVCVVVVNDPVSSCSNVVVVVVCVVVVLVVLVVLCVVCVVVCVVCVVVLLVLLLCLLVCQLCCLLVVCVVVVHDPLLSLLLNCLQAPLVLSLVLSVVSVHDSVSSNVSVVCQQSVCLNCVVVVCVVVVPLDLLSQLSSLLNGNNPSSLVSSVVNDSSNNSSSPVSNVSNSVSNSVVSVVSCVVSVD

Mean predicted aligned error: 4.43 Å

Secondary structure (DSSP, 8-state):
-HHHHHHHHHHHHHHHHHHHHHHHHHHS--GGG-HHHHHHHHHHHHHHHTT--HHHHHHHHHHHHHTHHHHHHHTHHHHHHTHHHHHHTHHHHHHHHHHHHHHHHHHHHHHHHHTT--HHHHHHHTTTTS-HHHHHHHHHHTT--HHHHHHHHHHHHHHHHHHHHHHHHHTT---HHHHHHHHHHHHHHHHHHHHTTT-HHHHHHHHHHHHHHHHHHHHHHHHHHHHHT-

pLDDT: mean 93.09, std 4.0, range [63.31, 97.81]

Sequence (230 aa):
MRDIFFSISMILLTLVIYFVVSSLYKRYPLPILLPILSGTVLMIIILVSLGISYDKYMEGGQFITSLLGPTVVALAYPLYKQRDFLKKYLFTIIGGAFIATLTAMLSVGLLGKALRIDSALIISMLPKSLTTPVAIEVAKVLEGNASMAVVGVTITGIFGVIISPYIFKYLRIYTSIGRGIALGGTSHAMGTAKAAEYDELAFSISSITMSICAIIGSIIGPLIVWVLQM